Protein AF-A0A8H7GWN0-F1 (afdb_monomer)

Mean predicted aligned error: 5.96 Å

Organism: NCBI:txid27326

Structure (mmCIF, N/CA/C/O backbone):
data_AF-A0A8H7GWN0-F1
#
_entry.id   AF-A0A8H7GWN0-F1
#
loop_
_atom_site.group_PDB
_atom_site.id
_atom_site.type_symbol
_atom_site.label_atom_id
_atom_site.label_alt_id
_atom_site.label_comp_id
_atom_site.label_asym_id
_atom_site.label_entity_id
_atom_site.label_seq_id
_atom_site.pdbx_PDB_ins_code
_atom_site.Cartn_x
_atom_site.Cartn_y
_atom_site.Cartn_z
_atom_site.occupancy
_atom_site.B_iso_or_equiv
_atom_site.auth_seq_id
_atom_site.auth_comp_id
_atom_site.auth_asym_id
_atom_site.auth_atom_id
_atom_site.pdbx_PDB_model_num
ATOM 1 N N . MET A 1 1 ? 32.188 6.387 24.203 1.00 50.75 1 MET A N 1
ATOM 2 C CA . MET A 1 1 ? 31.112 5.535 23.649 1.00 50.75 1 MET A CA 1
ATOM 3 C C . MET A 1 1 ? 30.378 6.353 22.588 1.00 50.75 1 MET A C 1
ATOM 5 O O . MET A 1 1 ? 29.309 6.866 22.856 1.00 50.75 1 MET A O 1
ATOM 9 N N . GLN A 1 2 ? 31.036 6.599 21.447 1.00 50.78 2 GLN A N 1
ATOM 10 C CA . GLN A 1 2 ? 30.587 7.562 20.418 1.00 50.78 2 GLN A CA 1
ATOM 11 C C . GLN A 1 2 ? 31.057 7.178 18.994 1.00 50.78 2 GLN A C 1
ATOM 13 O O . GLN A 1 2 ? 30.949 7.970 18.076 1.00 50.78 2 GLN A O 1
ATOM 18 N N . LEU A 1 3 ? 31.590 5.961 18.804 1.00 52.66 3 LEU A N 1
ATOM 19 C CA . LEU A 1 3 ? 32.228 5.511 17.550 1.00 52.66 3 LEU A CA 1
ATOM 20 C C . LEU A 1 3 ? 31.479 4.353 16.859 1.00 52.66 3 LEU A C 1
ATOM 22 O O . LEU A 1 3 ? 32.049 3.673 16.013 1.00 52.66 3 LEU A O 1
ATOM 26 N N . ARG A 1 4 ? 30.222 4.071 17.237 1.00 48.78 4 ARG A N 1
ATOM 27 C CA . ARG A 1 4 ? 29.416 3.002 16.608 1.00 48.78 4 ARG A CA 1
ATOM 28 C C . ARG A 1 4 ? 28.313 3.496 15.669 1.00 48.78 4 ARG A C 1
ATOM 30 O O . ARG A 1 4 ? 27.860 2.695 14.858 1.00 48.78 4 ARG A O 1
ATOM 37 N N . ASP A 1 5 ? 27.967 4.782 15.695 1.00 45.56 5 ASP A N 1
ATOM 38 C CA . ASP A 1 5 ? 26.847 5.303 14.896 1.00 45.56 5 ASP A CA 1
ATOM 39 C C . ASP A 1 5 ? 27.251 5.776 13.486 1.00 45.56 5 ASP A C 1
ATOM 41 O O . ASP A 1 5 ? 26.417 5.800 12.585 1.00 45.56 5 ASP A O 1
ATOM 45 N N . GLU A 1 6 ? 28.537 6.035 13.218 1.00 46.81 6 GLU A N 1
ATOM 46 C CA . GLU A 1 6 ? 28.990 6.444 11.873 1.00 46.81 6 GLU A CA 1
ATOM 47 C C . GLU A 1 6 ? 29.052 5.282 10.862 1.00 46.81 6 GLU A C 1
ATOM 49 O O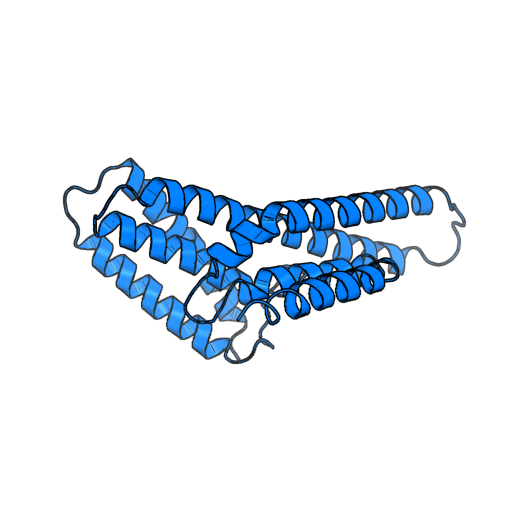 . GLU A 1 6 ? 28.971 5.493 9.652 1.00 46.81 6 GLU A O 1
ATOM 54 N N . ALA A 1 7 ? 29.132 4.030 11.328 1.00 45.97 7 ALA A N 1
ATOM 55 C CA . ALA A 1 7 ? 29.267 2.870 10.443 1.00 45.97 7 ALA A CA 1
ATOM 56 C C . ALA A 1 7 ? 27.947 2.438 9.770 1.00 45.97 7 ALA A C 1
ATOM 58 O O . ALA A 1 7 ? 27.979 1.724 8.766 1.00 45.97 7 ALA A O 1
ATOM 59 N N . ILE A 1 8 ? 26.787 2.853 10.296 1.00 47.91 8 ILE A N 1
ATOM 60 C CA . ILE A 1 8 ? 25.471 2.437 9.777 1.00 47.91 8 ILE A CA 1
ATOM 61 C C . ILE A 1 8 ? 24.998 3.365 8.647 1.00 47.91 8 ILE A C 1
ATOM 63 O O . ILE A 1 8 ? 24.415 2.892 7.673 1.00 47.91 8 ILE A O 1
ATOM 67 N N . ILE A 1 9 ? 25.341 4.656 8.704 1.00 48.22 9 ILE A N 1
ATOM 68 C CA . ILE A 1 9 ? 24.960 5.639 7.674 1.00 48.22 9 ILE A CA 1
ATOM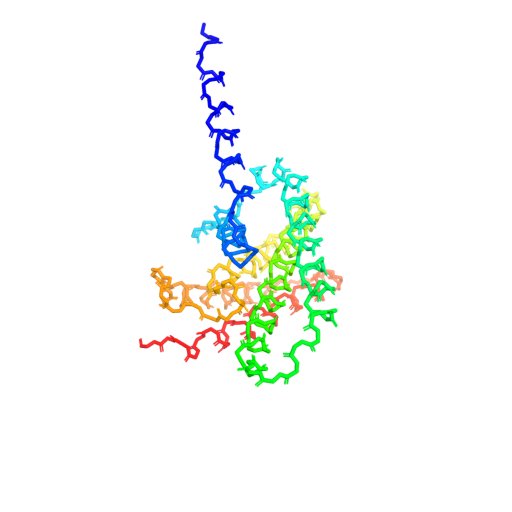 69 C C . ILE A 1 9 ? 25.716 5.384 6.354 1.00 48.22 9 ILE A C 1
ATOM 71 O O . ILE A 1 9 ? 25.150 5.539 5.273 1.00 48.22 9 ILE A O 1
ATOM 75 N N . SER A 1 10 ? 26.960 4.893 6.419 1.00 49.31 10 SER A N 1
ATOM 76 C CA . SER A 1 10 ? 27.787 4.631 5.228 1.00 49.31 10 SER A CA 1
ATOM 77 C C . SER A 1 10 ? 27.248 3.493 4.337 1.00 49.31 10 SER A C 1
ATOM 79 O O . SER A 1 10 ? 27.235 3.610 3.111 1.00 49.31 10 SER A O 1
ATOM 81 N N . LYS A 1 11 ? 26.680 2.423 4.921 1.00 50.84 11 LYS A N 1
ATOM 82 C CA . LYS A 1 11 ? 26.139 1.285 4.144 1.00 50.84 11 LYS A CA 1
ATOM 83 C C . LYS A 1 11 ? 24.854 1.605 3.372 1.00 50.84 11 LYS A C 1
ATOM 85 O O . LYS A 1 11 ? 24.562 0.936 2.383 1.00 50.84 11 LYS A O 1
ATOM 90 N N . GLY A 1 12 ? 24.087 2.607 3.804 1.00 50.69 12 GLY A N 1
ATOM 91 C CA . GLY A 1 12 ? 22.887 3.050 3.089 1.00 50.69 12 GLY A CA 1
ATOM 92 C C . GLY A 1 12 ? 23.212 3.803 1.797 1.00 50.69 12 GLY A C 1
ATOM 93 O O . GLY A 1 12 ? 22.506 3.645 0.803 1.00 50.69 12 GLY A O 1
ATOM 94 N N . ALA A 1 13 ? 24.305 4.572 1.788 1.00 51.84 13 ALA A N 1
ATOM 95 C CA . ALA A 1 13 ? 24.710 5.386 0.643 1.00 51.84 13 ALA A CA 1
ATOM 96 C C . ALA A 1 13 ? 25.350 4.561 -0.491 1.00 51.84 13 ALA A C 1
ATOM 98 O O . ALA A 1 13 ? 25.067 4.822 -1.658 1.00 51.84 13 ALA A O 1
ATOM 99 N N . GLU A 1 14 ? 26.142 3.527 -0.176 1.00 55.78 14 GLU A N 1
ATOM 100 C CA . GLU A 1 14 ? 26.760 2.650 -1.193 1.00 55.78 14 GLU A CA 1
ATOM 101 C C . GLU A 1 14 ? 25.749 1.771 -1.949 1.00 55.78 14 GLU A C 1
ATOM 103 O O . GLU A 1 14 ? 25.987 1.397 -3.095 1.00 55.78 14 GLU A O 1
ATOM 108 N N . SER A 1 15 ? 24.595 1.467 -1.349 1.00 60.28 15 SER A N 1
ATOM 109 C CA . SER A 1 15 ? 23.524 0.710 -2.015 1.00 60.28 15 SER A CA 1
ATOM 110 C C . SER A 1 15 ? 22.824 1.526 -3.114 1.00 60.28 15 SER A C 1
ATOM 112 O O . SER A 1 15 ? 22.310 0.970 -4.083 1.00 60.28 15 SER A O 1
ATOM 114 N N . LEU A 1 16 ? 22.829 2.860 -3.007 1.00 57.84 16 LEU A N 1
ATOM 115 C CA . LEU A 1 16 ? 22.086 3.736 -3.915 1.00 57.84 16 LEU A CA 1
ATOM 116 C C . LEU A 1 16 ? 22.823 4.022 -5.231 1.00 57.84 16 LEU A C 1
ATOM 118 O O . LEU A 1 16 ? 22.160 4.178 -6.253 1.00 57.84 16 LEU A O 1
ATOM 122 N N . SER A 1 17 ? 24.160 4.024 -5.244 1.00 60.56 17 SER A N 1
ATOM 123 C CA . SER A 1 17 ? 24.954 4.240 -6.468 1.00 60.56 17 SER A CA 1
ATOM 124 C C . SER A 1 17 ? 24.891 3.065 -7.451 1.00 60.56 17 SER A C 1
ATOM 126 O O . SER A 1 17 ? 25.135 3.238 -8.640 1.00 60.56 17 SER A O 1
ATOM 128 N N . GLN A 1 18 ? 24.509 1.870 -6.990 1.00 60.06 18 GLN A N 1
ATOM 129 C CA . GLN A 1 18 ? 24.332 0.701 -7.859 1.00 60.06 18 GLN A CA 1
ATOM 130 C C . GLN A 1 18 ? 22.969 0.680 -8.573 1.00 60.06 18 GLN A C 1
ATOM 132 O O . GLN A 1 18 ? 22.799 -0.058 -9.542 1.00 60.06 18 GLN A O 1
ATOM 137 N N . ILE A 1 19 ? 22.004 1.497 -8.132 1.00 63.06 19 ILE A N 1
ATOM 138 C CA . ILE A 1 19 ? 20.655 1.549 -8.721 1.00 63.06 19 ILE A CA 1
ATOM 139 C C . ILE A 1 19 ? 20.638 2.350 -10.035 1.00 63.06 19 ILE A C 1
ATOM 141 O O . ILE A 1 19 ? 19.764 2.114 -10.865 1.00 63.06 19 ILE A O 1
ATOM 145 N N . GLU A 1 20 ? 21.609 3.241 -10.267 1.00 70.38 20 GLU A N 1
ATOM 146 C CA . GLU A 1 20 ? 21.655 4.112 -11.458 1.00 70.38 20 GLU A CA 1
ATOM 147 C C . GLU A 1 20 ? 21.815 3.360 -12.792 1.00 70.38 20 GLU A C 1
ATOM 149 O O . GLU A 1 20 ? 21.538 3.929 -13.842 1.00 70.38 20 GLU A O 1
ATOM 154 N N . PHE A 1 21 ? 22.204 2.080 -12.774 1.00 82.81 21 PHE A N 1
ATOM 155 C CA . PHE A 1 21 ? 22.377 1.269 -13.989 1.00 82.81 21 PHE A CA 1
ATOM 156 C C . PHE A 1 21 ? 21.242 0.271 -14.246 1.00 82.81 21 PHE A C 1
ATOM 158 O O . PHE A 1 21 ? 21.299 -0.496 -15.210 1.00 82.81 21 PHE A O 1
ATOM 165 N N . LEU A 1 22 ? 20.233 0.228 -13.375 1.00 89.62 22 LEU A N 1
ATOM 166 C CA . LEU A 1 22 ? 19.107 -0.687 -13.527 1.00 89.62 22 LEU A CA 1
ATOM 167 C C . LEU A 1 22 ? 18.081 -0.127 -14.508 1.00 89.62 22 LEU A C 1
ATOM 169 O O . LEU A 1 22 ? 17.812 1.070 -14.524 1.00 89.62 22 LEU A O 1
ATOM 173 N N . LYS A 1 23 ? 17.449 -1.018 -15.277 1.00 92.56 23 LYS A N 1
ATOM 174 C CA . LYS A 1 23 ? 16.332 -0.633 -16.142 1.00 92.56 23 LYS A CA 1
ATOM 175 C C . LYS A 1 23 ? 15.163 -0.122 -15.290 1.00 92.56 23 LYS A C 1
ATOM 177 O O . LYS A 1 23 ? 14.965 -0.636 -14.183 1.00 92.56 23 LYS A O 1
ATOM 182 N N . PRO A 1 24 ? 14.326 0.794 -15.809 1.00 93.94 24 PRO A N 1
ATOM 183 C CA . PRO A 1 24 ? 13.164 1.309 -15.082 1.00 93.94 24 PRO A CA 1
ATOM 184 C C . PRO A 1 24 ? 12.264 0.218 -14.485 1.00 93.94 24 PRO A C 1
ATOM 186 O O . PRO A 1 24 ? 11.767 0.355 -13.368 1.00 93.94 24 PRO A O 1
ATOM 189 N N . ASP A 1 25 ? 12.098 -0.895 -15.205 1.00 94.19 25 ASP A N 1
ATOM 190 C CA . ASP A 1 25 ? 11.280 -2.032 -14.776 1.00 94.19 25 ASP A CA 1
ATOM 191 C C . ASP A 1 25 ? 11.793 -2.693 -13.482 1.00 94.19 25 ASP A C 1
ATOM 193 O O . ASP A 1 25 ? 11.019 -2.931 -12.548 1.00 94.19 25 ASP A O 1
ATOM 197 N N . ASP A 1 26 ? 13.107 -2.918 -13.403 1.00 94.06 26 ASP A N 1
ATOM 198 C CA . ASP A 1 26 ? 13.778 -3.489 -12.232 1.00 94.06 26 ASP A CA 1
ATOM 199 C C . ASP A 1 26 ? 13.769 -2.491 -11.066 1.00 94.06 26 ASP A C 1
ATOM 201 O O . ASP A 1 26 ? 13.531 -2.859 -9.911 1.00 94.06 26 ASP A O 1
ATOM 205 N N . ARG A 1 27 ? 13.972 -1.197 -11.363 1.00 95.56 27 ARG A N 1
ATOM 206 C CA . ARG A 1 27 ? 13.924 -0.116 -10.365 1.00 95.56 27 ARG A CA 1
ATOM 207 C C . ARG A 1 27 ? 12.548 -0.015 -9.711 1.00 95.56 27 ARG A C 1
ATOM 209 O O . ARG A 1 27 ? 12.477 0.123 -8.491 1.00 95.56 27 ARG A O 1
ATOM 216 N N . LEU A 1 28 ? 11.464 -0.123 -10.483 1.00 96.88 28 LEU A N 1
ATOM 217 C CA . LEU A 1 28 ? 10.098 -0.138 -9.946 1.00 96.88 28 LEU A CA 1
ATOM 218 C C . LEU A 1 28 ? 9.832 -1.360 -9.073 1.00 96.88 28 LEU A C 1
ATOM 220 O O . LEU A 1 28 ? 9.205 -1.237 -8.021 1.00 96.88 28 LEU A O 1
ATOM 224 N N . GLU A 1 29 ? 10.316 -2.534 -9.474 1.00 96.31 29 GLU A N 1
ATOM 225 C CA . GLU A 1 29 ? 10.167 -3.742 -8.667 1.00 96.31 29 GLU A CA 1
ATOM 226 C C . GLU A 1 29 ? 10.893 -3.620 -7.322 1.00 96.31 29 GLU A C 1
ATOM 228 O O . GLU A 1 29 ? 10.309 -3.903 -6.273 1.00 96.31 29 GLU A O 1
ATOM 233 N N . LEU A 1 30 ? 12.133 -3.123 -7.332 1.00 96.31 30 LEU A N 1
ATOM 234 C CA . LEU A 1 30 ? 12.882 -2.831 -6.110 1.00 96.31 30 LEU A CA 1
ATOM 235 C C . LEU A 1 30 ? 12.210 -1.746 -5.267 1.00 96.31 30 LEU A C 1
ATOM 237 O O . LEU A 1 30 ? 12.175 -1.864 -4.043 1.00 96.31 30 LEU A O 1
ATOM 241 N N . PHE A 1 31 ? 11.644 -0.716 -5.897 1.00 97.50 31 PHE A N 1
ATOM 242 C CA . PHE A 1 31 ? 10.929 0.349 -5.201 1.00 97.50 31 PHE A CA 1
ATOM 243 C C . PHE A 1 31 ? 9.684 -0.182 -4.482 1.00 97.50 31 PHE A C 1
ATOM 245 O O . PHE A 1 31 ? 9.510 0.076 -3.292 1.00 97.50 31 PHE A O 1
ATOM 252 N N . VAL A 1 32 ? 8.856 -0.993 -5.152 1.00 97.81 32 VAL A N 1
ATOM 253 C CA . VAL A 1 32 ? 7.693 -1.631 -4.514 1.00 97.81 32 VAL A CA 1
ATOM 254 C C . VAL A 1 32 ? 8.137 -2.554 -3.380 1.00 97.81 32 VAL A C 1
ATOM 256 O O . VAL A 1 32 ? 7.577 -2.477 -2.290 1.00 97.81 32 VAL A O 1
ATOM 259 N N . ARG A 1 33 ? 9.184 -3.367 -3.575 1.00 96.88 33 ARG A N 1
ATOM 260 C CA . ARG A 1 33 ? 9.744 -4.199 -2.494 1.00 96.88 33 ARG A CA 1
ATOM 261 C C . ARG A 1 33 ? 10.221 -3.362 -1.308 1.00 96.88 33 ARG A C 1
ATOM 263 O O . ARG A 1 33 ? 9.994 -3.749 -0.164 1.00 96.88 33 ARG A O 1
ATOM 270 N N . LYS A 1 34 ? 10.842 -2.206 -1.558 1.00 97.50 34 LYS A N 1
ATOM 271 C CA . LYS A 1 34 ? 11.249 -1.265 -0.507 1.00 97.50 34 LYS A CA 1
ATOM 272 C C . LYS A 1 34 ? 10.032 -0.752 0.266 1.00 97.50 34 LYS A C 1
ATOM 274 O O . LYS A 1 34 ? 10.052 -0.809 1.490 1.00 97.50 34 LYS A O 1
ATOM 279 N N . LEU A 1 35 ? 8.959 -0.341 -0.420 1.00 97.94 35 LEU A N 1
ATOM 280 C CA . LEU A 1 35 ? 7.700 0.067 0.222 1.00 97.94 35 LEU A CA 1
ATOM 281 C C . LEU A 1 35 ? 7.080 -1.062 1.060 1.00 97.94 35 LEU A C 1
ATOM 283 O O . LEU A 1 35 ? 6.662 -0.845 2.196 1.00 97.94 35 LEU A O 1
ATOM 287 N N . GLN A 1 36 ? 7.067 -2.284 0.530 1.00 97.19 36 GLN A N 1
ATOM 288 C CA . GLN A 1 36 ? 6.604 -3.470 1.254 1.00 97.19 36 GLN A CA 1
ATOM 289 C C . GLN A 1 36 ? 7.459 -3.771 2.486 1.00 97.19 36 GLN A C 1
ATOM 291 O O . GLN A 1 36 ? 6.932 -4.270 3.474 1.00 97.19 36 GLN A O 1
ATOM 296 N N . GLY A 1 37 ? 8.749 -3.431 2.463 1.00 96.94 37 GLY A N 1
ATOM 297 C CA . GLY A 1 37 ? 9.668 -3.605 3.586 1.00 96.94 37 GLY A CA 1
ATOM 298 C C . GLY A 1 37 ? 9.322 -2.782 4.831 1.00 96.94 37 GLY A C 1
ATOM 299 O O . GLY A 1 37 ? 9.720 -3.173 5.925 1.00 96.94 37 GLY A O 1
ATOM 300 N N . TYR A 1 38 ? 8.556 -1.692 4.703 1.00 97.81 38 TYR A N 1
ATOM 301 C CA . TYR A 1 38 ? 8.026 -0.955 5.863 1.00 97.81 38 TYR A CA 1
ATOM 302 C C . TYR A 1 38 ? 6.785 -1.629 6.469 1.00 97.81 38 TYR A C 1
ATOM 304 O O . TYR A 1 38 ? 6.342 -1.261 7.553 1.00 97.81 38 TYR A O 1
ATOM 312 N N . ILE A 1 39 ? 6.200 -2.614 5.783 1.00 96.56 39 ILE A N 1
ATOM 313 C CA . ILE A 1 39 ? 5.005 -3.335 6.215 1.00 96.56 39 ILE A CA 1
ATOM 314 C C . ILE A 1 39 ? 5.445 -4.706 6.728 1.00 96.56 39 ILE A C 1
ATOM 316 O O . ILE A 1 39 ? 5.739 -5.618 5.957 1.00 96.56 39 ILE A O 1
ATOM 320 N N . ASN A 1 40 ? 5.471 -4.887 8.043 1.00 91.81 40 ASN A N 1
ATOM 321 C CA . ASN A 1 40 ? 5.756 -6.190 8.633 1.00 91.81 40 ASN A CA 1
ATOM 322 C C . ASN A 1 40 ? 4.452 -6.976 8.877 1.00 91.81 40 ASN A C 1
ATOM 324 O O . ASN A 1 40 ? 3.363 -6.569 8.463 1.00 91.81 40 ASN A O 1
ATOM 328 N N . GLU A 1 41 ? 4.551 -8.186 9.434 1.00 84.88 41 GLU A N 1
ATOM 329 C CA . GLU A 1 41 ? 3.372 -9.042 9.614 1.00 84.88 41 GLU A CA 1
ATOM 330 C C . GLU A 1 41 ? 2.351 -8.453 10.579 1.00 84.88 41 GLU A C 1
ATOM 332 O O . GLU A 1 41 ? 1.169 -8.714 10.394 1.00 84.88 41 GLU A O 1
ATOM 337 N N . SER A 1 42 ? 2.763 -7.653 11.561 1.00 83.19 42 SER A N 1
ATOM 338 C CA . SER A 1 42 ? 1.895 -7.154 12.633 1.00 83.19 42 SER A CA 1
ATOM 339 C C . SER A 1 42 ? 1.705 -5.635 12.628 1.00 83.19 42 SER A C 1
ATOM 341 O O . SER A 1 42 ? 0.752 -5.148 13.233 1.00 83.19 42 SER A O 1
ATOM 343 N N . ALA A 1 43 ? 2.559 -4.889 11.935 1.00 90.56 43 ALA A N 1
ATOM 344 C CA . ALA A 1 43 ? 2.692 -3.447 12.059 1.00 90.56 43 ALA A CA 1
ATOM 345 C C . ALA A 1 43 ? 3.252 -2.788 10.788 1.00 90.56 43 ALA A C 1
ATOM 347 O O . ALA A 1 43 ? 3.804 -3.424 9.888 1.00 90.56 43 ALA A O 1
ATOM 348 N N . PHE A 1 44 ? 3.098 -1.471 10.747 1.00 95.12 44 PHE A N 1
ATOM 349 C CA . PHE A 1 44 ? 3.726 -0.584 9.783 1.00 95.12 44 PHE A CA 1
ATOM 350 C C . PHE A 1 44 ? 4.815 0.214 10.506 1.00 95.12 44 PHE A C 1
ATOM 352 O O . PHE A 1 44 ? 4.542 0.796 11.556 1.00 95.12 44 PHE A O 1
ATOM 359 N N . ASP A 1 45 ? 6.035 0.208 9.974 1.00 96.62 45 ASP A N 1
ATOM 360 C CA . ASP A 1 45 ? 7.183 0.926 10.533 1.00 96.62 45 ASP A CA 1
ATOM 361 C C . ASP A 1 45 ? 7.085 2.421 10.191 1.00 96.62 45 ASP A C 1
ATOM 363 O O . ASP A 1 45 ? 7.682 2.912 9.231 1.00 96.62 45 ASP A O 1
ATOM 367 N N . ILE A 1 46 ? 6.232 3.112 10.954 1.00 95.38 46 ILE A N 1
ATOM 368 C CA . ILE A 1 46 ? 5.894 4.529 10.779 1.00 95.38 46 ILE A CA 1
ATOM 369 C C . ILE A 1 46 ? 7.139 5.401 10.866 1.00 95.38 46 ILE A C 1
ATOM 371 O O . ILE A 1 46 ? 7.343 6.235 9.991 1.00 95.38 46 ILE A O 1
ATOM 375 N N . GLU A 1 47 ? 7.958 5.196 11.897 1.00 96.00 47 GLU A N 1
ATOM 376 C CA . GLU A 1 47 ? 9.126 6.033 12.183 1.00 96.00 47 GLU A CA 1
ATOM 377 C C . GLU A 1 47 ? 10.123 5.962 11.027 1.00 96.00 47 GLU A C 1
ATOM 379 O O . GLU A 1 47 ? 10.460 6.980 10.421 1.00 96.00 47 GLU A O 1
ATOM 384 N N . LYS A 1 48 ? 10.502 4.743 10.628 1.00 96.50 48 LYS A N 1
ATOM 385 C CA . LYS A 1 48 ? 11.428 4.543 9.515 1.00 96.50 48 LYS A CA 1
ATOM 386 C C . LYS A 1 48 ? 10.859 5.049 8.190 1.00 96.50 48 LYS A C 1
ATOM 388 O O . LYS A 1 48 ? 11.589 5.595 7.365 1.00 96.50 48 LYS A O 1
ATOM 393 N N . PHE A 1 49 ? 9.562 4.853 7.948 1.00 97.25 49 PHE A N 1
ATOM 394 C CA . PHE A 1 49 ? 8.939 5.360 6.730 1.00 97.25 49 PHE A CA 1
ATOM 395 C C . PHE A 1 49 ? 8.931 6.892 6.700 1.00 97.25 49 PHE A C 1
ATOM 397 O O . PHE A 1 49 ? 9.267 7.455 5.661 1.00 97.25 49 PHE A O 1
ATOM 404 N N . GLU A 1 50 ? 8.610 7.558 7.817 1.00 96.75 50 GLU A N 1
ATOM 405 C CA . GLU A 1 50 ? 8.634 9.022 7.955 1.00 96.75 50 GLU A CA 1
ATOM 406 C C . GLU A 1 50 ? 10.016 9.612 7.641 1.00 96.75 50 GLU A C 1
ATOM 408 O O . GLU A 1 50 ? 10.105 10.606 6.912 1.00 96.75 50 GLU A O 1
ATOM 413 N N . GLU A 1 51 ? 11.087 8.970 8.114 1.00 97.06 51 GLU A N 1
ATOM 414 C CA . GLU A 1 51 ? 12.473 9.354 7.812 1.00 97.06 51 GLU A CA 1
ATOM 415 C C . GLU A 1 51 ? 12.791 9.277 6.307 1.00 97.06 51 GLU A C 1
ATOM 417 O O . GLU A 1 51 ? 13.497 10.131 5.762 1.00 97.06 51 GLU A O 1
ATOM 422 N N . ASP A 1 52 ? 12.221 8.291 5.611 1.00 97.62 52 ASP A N 1
ATOM 423 C CA . ASP A 1 52 ? 12.526 7.988 4.214 1.00 97.62 52 ASP A CA 1
ATOM 424 C C . ASP A 1 52 ? 11.616 8.694 3.186 1.00 97.62 52 ASP A C 1
ATOM 426 O O . ASP A 1 52 ? 11.920 8.644 1.989 1.00 97.62 52 ASP A O 1
ATOM 430 N N . ILE A 1 53 ? 10.534 9.381 3.594 1.00 97.31 53 ILE A N 1
ATOM 431 C CA . ILE A 1 53 ? 9.512 9.950 2.680 1.00 97.31 53 ILE A CA 1
ATOM 432 C C . ILE A 1 53 ? 10.130 10.761 1.540 1.00 97.31 53 ILE A C 1
ATOM 434 O O . ILE A 1 53 ? 9.831 10.521 0.368 1.00 97.31 53 ILE A O 1
ATOM 438 N N . LYS A 1 54 ? 10.991 11.733 1.870 1.00 97.50 54 LYS A N 1
ATOM 439 C CA . LYS A 1 54 ? 11.574 12.643 0.868 1.00 97.50 54 LYS A CA 1
ATOM 440 C C . LYS A 1 54 ? 12.422 11.876 -0.144 1.00 97.50 54 LYS A C 1
ATOM 442 O O . LYS A 1 54 ? 12.366 12.155 -1.340 1.00 97.50 54 LYS A O 1
ATOM 447 N N . THR A 1 55 ? 13.174 10.890 0.338 1.00 96.62 55 THR A N 1
ATOM 448 C CA . THR A 1 55 ? 13.997 10.015 -0.499 1.00 96.62 55 THR A CA 1
ATOM 449 C C . THR A 1 55 ? 13.119 9.156 -1.404 1.00 96.62 55 THR A C 1
ATOM 451 O O . THR A 1 55 ? 13.390 9.073 -2.597 1.00 96.62 55 THR A O 1
ATOM 454 N N . LEU A 1 56 ? 12.041 8.564 -0.881 1.00 97.31 56 LEU A N 1
ATOM 455 C CA . LEU A 1 56 ? 11.108 7.738 -1.655 1.00 97.31 56 LEU A CA 1
ATOM 456 C C . LEU A 1 56 ? 10.379 8.540 -2.741 1.00 97.31 56 LEU A C 1
ATOM 458 O O . LEU A 1 56 ? 10.285 8.084 -3.878 1.00 97.31 56 LEU A O 1
ATOM 462 N N . GLN A 1 57 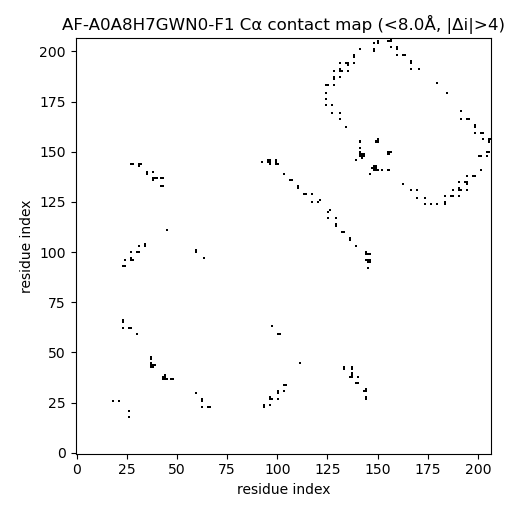? 9.900 9.744 -2.418 1.00 97.88 57 GLN A N 1
ATOM 463 C CA . GLN A 1 57 ? 9.247 10.633 -3.384 1.00 97.88 57 GLN A CA 1
ATOM 464 C C . GLN A 1 57 ? 10.197 11.028 -4.515 1.00 97.88 57 GLN A C 1
ATOM 466 O O . GLN A 1 57 ? 9.818 10.957 -5.684 1.00 97.88 57 GLN A O 1
ATOM 471 N N . LYS A 1 58 ? 11.441 11.391 -4.175 1.00 96.75 58 LYS A N 1
ATOM 472 C CA . LYS A 1 58 ? 12.472 11.692 -5.171 1.00 96.75 58 LYS A CA 1
ATOM 473 C C . LYS A 1 58 ? 12.764 10.474 -6.051 1.00 96.75 58 LYS A C 1
ATOM 475 O O . LYS A 1 58 ? 12.722 10.592 -7.267 1.00 96.75 58 LYS A O 1
ATOM 480 N N . GLN A 1 59 ? 12.984 9.302 -5.449 1.00 96.19 59 GLN A N 1
ATOM 481 C CA . GLN A 1 59 ? 13.254 8.060 -6.184 1.00 96.19 59 GLN A CA 1
ATOM 482 C C . GLN A 1 59 ? 12.150 7.735 -7.196 1.00 96.19 59 GLN A C 1
ATOM 484 O O . GLN A 1 59 ? 12.451 7.369 -8.329 1.00 96.19 59 GLN A O 1
ATOM 489 N N . LEU A 1 60 ? 10.883 7.883 -6.806 1.00 97.31 60 LEU A N 1
ATOM 490 C CA . LEU A 1 60 ? 9.756 7.617 -7.694 1.00 97.31 60 LEU A CA 1
ATOM 491 C C . LEU A 1 60 ? 9.637 8.651 -8.821 1.00 97.31 60 LEU A C 1
ATOM 493 O O . LEU A 1 60 ? 9.308 8.276 -9.943 1.00 97.31 60 LEU A O 1
ATOM 497 N N . LEU A 1 61 ? 9.918 9.926 -8.535 1.00 97.44 61 LEU A N 1
ATOM 498 C CA . LEU A 1 61 ? 9.946 10.988 -9.543 1.00 97.44 61 LEU A CA 1
ATOM 499 C C . LEU A 1 61 ? 11.060 10.756 -10.571 1.00 97.44 61 LEU A C 1
ATOM 501 O O . LEU A 1 61 ? 10.810 10.872 -11.766 1.00 97.44 61 LEU A O 1
ATOM 505 N N . ASP A 1 62 ? 12.258 10.384 -10.118 1.00 95.75 62 ASP A N 1
ATOM 506 C CA . ASP A 1 62 ? 13.393 10.098 -10.999 1.00 95.75 62 ASP A CA 1
ATOM 507 C C . ASP A 1 62 ? 13.072 8.925 -11.948 1.00 95.75 62 ASP A C 1
ATOM 509 O O . ASP A 1 62 ? 13.372 8.992 -13.139 1.00 95.75 62 ASP A O 1
ATOM 513 N N . ILE A 1 63 ? 12.414 7.872 -11.442 1.00 95.62 63 ILE A N 1
ATOM 514 C CA . ILE A 1 63 ? 11.948 6.735 -12.256 1.00 95.62 63 ILE A CA 1
ATOM 515 C C . ILE A 1 63 ? 10.870 7.175 -13.262 1.00 95.62 63 ILE A C 1
ATOM 517 O O . ILE A 1 63 ? 10.919 6.778 -14.421 1.00 95.62 63 ILE A O 1
ATOM 521 N N . ASP A 1 64 ? 9.897 7.986 -12.840 1.00 97.06 64 ASP A N 1
ATOM 522 C CA . ASP A 1 64 ? 8.818 8.488 -13.705 1.00 97.06 64 ASP A CA 1
ATOM 523 C C . ASP A 1 64 ? 9.364 9.325 -14.873 1.00 97.06 64 ASP A C 1
ATOM 525 O O . ASP A 1 64 ? 8.970 9.123 -16.020 1.00 97.06 64 ASP A O 1
ATOM 529 N N . ILE A 1 65 ? 10.323 10.215 -14.597 1.00 96.00 65 ILE A N 1
ATOM 530 C CA . ILE A 1 65 ? 10.993 11.024 -15.624 1.00 96.00 65 ILE A CA 1
ATOM 531 C C . ILE A 1 65 ? 11.733 10.130 -16.622 1.00 96.00 65 ILE A C 1
ATOM 533 O O . ILE A 1 65 ? 11.607 10.335 -17.827 1.00 96.00 65 ILE A O 1
ATOM 537 N N . GLU A 1 66 ? 12.485 9.134 -16.146 1.00 94.88 66 GLU A N 1
ATOM 538 C CA . GLU A 1 66 ? 13.218 8.212 -17.020 1.00 94.88 66 GLU A CA 1
ATOM 539 C C . GLU A 1 66 ? 12.274 7.450 -17.961 1.00 94.88 66 GLU A C 1
ATOM 541 O O . GLU A 1 66 ? 12.530 7.380 -19.164 1.00 94.88 66 GLU A O 1
ATOM 546 N N . ILE A 1 67 ? 11.149 6.954 -17.435 1.00 93.88 67 ILE A N 1
ATOM 547 C CA . ILE A 1 67 ? 10.123 6.259 -18.224 1.00 93.88 67 ILE A CA 1
ATOM 548 C C . ILE A 1 67 ? 9.564 7.177 -19.316 1.00 93.88 67 ILE A C 1
ATOM 550 O O . ILE A 1 67 ? 9.488 6.771 -20.474 1.00 93.88 67 ILE A O 1
ATOM 554 N N . GLN A 1 68 ? 9.221 8.421 -18.973 1.00 94.50 68 GLN A N 1
ATOM 555 C CA . GLN A 1 68 ? 8.690 9.390 -19.938 1.00 94.50 68 GLN A CA 1
ATOM 556 C C . GLN A 1 68 ? 9.708 9.728 -21.036 1.00 94.50 68 GLN A C 1
ATOM 558 O O . GLN A 1 68 ? 9.348 9.822 -22.208 1.00 94.50 68 GLN A O 1
ATOM 563 N N . VAL A 1 69 ? 10.988 9.881 -20.683 1.00 94.00 69 VAL A N 1
ATOM 564 C CA . VAL A 1 69 ? 12.060 10.116 -21.664 1.00 94.00 69 VAL A CA 1
ATOM 565 C C . VAL A 1 69 ? 12.215 8.915 -22.598 1.00 94.00 69 VAL A C 1
ATOM 567 O O . VAL A 1 69 ? 12.315 9.095 -23.812 1.00 94.00 69 VAL A O 1
ATOM 570 N N . GLU A 1 70 ? 12.199 7.692 -22.063 1.00 91.25 70 GLU A N 1
ATOM 571 C CA . GLU A 1 70 ? 12.288 6.470 -22.868 1.00 91.25 70 GLU A CA 1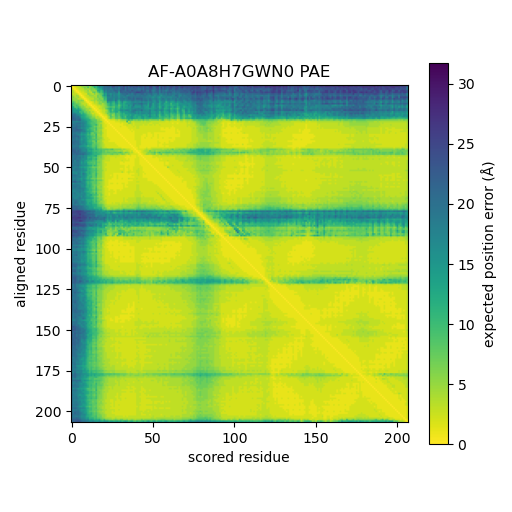
ATOM 572 C C . GLU A 1 70 ? 11.089 6.321 -23.825 1.00 91.25 70 GLU A C 1
ATOM 574 O O . GLU A 1 70 ? 11.261 5.878 -24.962 1.00 91.25 70 GLU A O 1
ATOM 579 N N . GLU A 1 71 ? 9.885 6.714 -23.400 1.00 90.31 71 GLU A N 1
ATOM 580 C CA . GLU A 1 71 ? 8.687 6.733 -24.249 1.00 90.31 71 GLU A CA 1
ATOM 581 C C . GLU A 1 71 ? 8.821 7.729 -25.410 1.00 90.31 71 GLU A C 1
ATOM 583 O O . GLU A 1 71 ? 8.618 7.341 -26.561 1.00 90.31 71 GLU A O 1
ATOM 588 N N . ILE A 1 72 ? 9.257 8.964 -25.137 1.00 91.50 72 ILE A N 1
ATOM 589 C CA . ILE A 1 72 ? 9.451 10.004 -26.164 1.00 91.50 72 ILE A CA 1
ATOM 590 C C . ILE A 1 72 ? 10.507 9.582 -27.193 1.00 91.50 72 ILE A C 1
ATOM 592 O O . ILE A 1 72 ? 10.313 9.753 -28.395 1.00 91.50 72 ILE A O 1
ATOM 596 N N . LEU A 1 73 ? 11.631 9.012 -26.745 1.00 90.44 73 LEU A N 1
ATOM 597 C CA . LEU A 1 73 ? 12.705 8.588 -27.649 1.00 90.44 73 LEU A CA 1
ATOM 598 C C . LEU A 1 73 ? 12.270 7.450 -28.580 1.00 90.44 73 LEU A C 1
ATOM 600 O O . LEU A 1 73 ? 12.687 7.420 -29.738 1.00 90.44 73 LEU A O 1
ATOM 604 N N . LYS A 1 74 ? 11.425 6.529 -28.100 1.00 88.06 74 LYS A N 1
ATOM 605 C CA . LYS A 1 74 ? 10.908 5.416 -28.912 1.00 88.06 74 LYS A CA 1
ATOM 606 C C . LYS A 1 74 ? 9.918 5.865 -29.978 1.00 88.06 74 LYS A C 1
ATOM 608 O O . LYS A 1 74 ? 9.849 5.227 -31.022 1.00 88.06 74 LYS A O 1
ATOM 613 N N . ASP A 1 75 ? 9.163 6.928 -29.726 1.00 87.06 75 ASP A N 1
ATOM 614 C CA . ASP A 1 75 ? 8.179 7.434 -30.684 1.00 87.06 75 ASP A CA 1
ATOM 615 C C . ASP A 1 75 ? 8.841 8.172 -31.870 1.00 87.06 75 ASP A C 1
ATOM 617 O O . ASP A 1 75 ? 8.194 8.401 -32.886 1.00 87.06 75 ASP A O 1
ATOM 621 N N . HIS A 1 76 ? 10.141 8.488 -31.787 1.00 86.56 76 HIS A N 1
ATOM 622 C CA . HIS A 1 76 ? 10.911 9.122 -32.867 1.00 86.56 76 HIS A CA 1
ATOM 623 C C . HIS A 1 76 ? 11.783 8.160 -33.693 1.00 86.56 76 HIS A C 1
ATOM 625 O O . HIS A 1 76 ? 12.332 8.567 -34.717 1.00 86.56 76 HIS A O 1
ATOM 631 N N . SER A 1 77 ? 11.939 6.897 -33.283 1.00 85.12 77 SER A N 1
ATOM 632 C CA . SER A 1 77 ? 12.670 5.888 -34.059 1.00 85.12 77 SER A CA 1
ATOM 633 C C . SER A 1 77 ? 11.705 5.121 -34.973 1.00 85.12 77 SER A C 1
ATOM 635 O O . SER A 1 77 ? 11.346 3.981 -34.683 1.00 85.12 77 SER A O 1
ATOM 637 N N . GLU A 1 78 ? 11.252 5.765 -36.052 1.00 63.44 78 GLU A N 1
ATOM 638 C CA . GLU A 1 78 ? 10.306 5.238 -37.059 1.00 63.44 78 GLU A CA 1
ATOM 639 C C . GLU A 1 78 ? 10.921 4.165 -37.987 1.00 63.44 78 GLU A C 1
ATOM 641 O O . GLU A 1 78 ? 10.769 4.214 -39.206 1.00 63.44 78 GLU A O 1
ATOM 646 N N . ASP A 1 79 ? 11.622 3.164 -37.449 1.00 74.50 79 ASP A N 1
ATOM 647 C CA . ASP A 1 79 ? 11.963 1.976 -38.245 1.00 74.50 79 ASP A CA 1
ATOM 648 C C . ASP A 1 79 ? 10.746 1.026 -38.246 1.00 74.50 79 ASP A C 1
ATOM 650 O O . ASP A 1 79 ? 10.665 0.049 -37.497 1.00 74.50 79 ASP A O 1
ATOM 654 N N . GLU A 1 80 ? 9.753 1.378 -39.071 1.00 66.00 80 GLU A N 1
ATOM 655 C CA . GLU A 1 80 ? 8.377 0.840 -39.159 1.00 66.00 80 GLU A CA 1
ATOM 656 C C . GLU A 1 80 ? 8.251 -0.684 -39.372 1.00 66.00 80 GLU A C 1
ATOM 658 O O . GLU A 1 80 ? 7.150 -1.227 -39.339 1.00 66.00 80 GLU A O 1
ATOM 663 N N . ASN A 1 81 ? 9.339 -1.426 -39.594 1.00 68.06 81 ASN A N 1
ATOM 664 C CA . ASN A 1 81 ? 9.236 -2.714 -40.285 1.00 68.06 81 ASN A CA 1
ATOM 665 C C . ASN A 1 81 ? 9.534 -4.002 -39.499 1.00 68.06 81 ASN A C 1
ATOM 667 O O . ASN A 1 81 ? 9.565 -5.053 -40.140 1.00 68.06 81 ASN A O 1
ATOM 671 N N . SER A 1 82 ? 9.733 -4.037 -38.166 1.00 61.41 82 SER A N 1
ATOM 672 C CA . SER A 1 82 ? 10.042 -5.363 -37.564 1.00 61.41 82 SER A CA 1
ATOM 673 C C . SER A 1 82 ? 9.679 -5.732 -36.118 1.00 61.41 82 SER A C 1
ATOM 675 O O . SER A 1 82 ? 9.903 -6.893 -35.772 1.00 61.41 82 SER A O 1
ATOM 677 N N . LEU A 1 83 ? 9.091 -4.891 -35.252 1.00 63.34 83 LEU A N 1
ATOM 678 C CA . LEU A 1 83 ? 8.901 -5.334 -33.850 1.00 63.34 83 LEU A CA 1
ATOM 679 C C . LEU A 1 83 ? 7.794 -4.647 -33.023 1.00 63.34 83 LEU A C 1
ATOM 681 O O . LEU A 1 83 ? 7.941 -4.482 -31.814 1.00 63.34 83 LEU A O 1
ATOM 685 N N . GLU A 1 84 ? 6.657 -4.275 -33.609 1.00 65.62 84 GLU A N 1
ATOM 686 C CA . GLU A 1 84 ? 5.626 -3.499 -32.888 1.00 65.62 84 GLU A CA 1
ATOM 687 C C . GLU A 1 84 ? 4.937 -4.256 -31.732 1.00 65.62 84 GLU A C 1
ATOM 689 O O . GLU A 1 84 ? 4.581 -3.669 -30.708 1.00 65.62 84 GLU A O 1
ATOM 694 N N . SER A 1 85 ? 4.792 -5.582 -31.829 1.00 64.81 85 SER A N 1
ATOM 695 C CA . SER A 1 85 ? 3.968 -6.339 -30.870 1.00 64.81 85 SER A CA 1
ATOM 696 C C . SER A 1 85 ? 4.633 -6.559 -29.498 1.00 64.81 85 SER A C 1
ATOM 698 O O . SER A 1 85 ? 3.957 -6.570 -28.468 1.00 64.81 85 SER A O 1
ATOM 700 N N . ARG A 1 86 ? 5.970 -6.686 -29.441 1.00 68.94 86 ARG A N 1
ATOM 701 C CA . ARG A 1 86 ? 6.702 -6.849 -28.164 1.00 68.94 86 ARG A CA 1
ATOM 702 C C . ARG A 1 86 ? 6.800 -5.542 -27.379 1.00 68.94 86 ARG A C 1
ATOM 704 O O . ARG A 1 86 ? 6.782 -5.560 -26.150 1.00 68.94 86 ARG A O 1
ATOM 711 N N . THR A 1 87 ? 6.870 -4.416 -28.079 1.00 71.31 87 THR A N 1
ATOM 712 C CA . THR A 1 87 ? 7.031 -3.097 -27.463 1.00 71.31 87 THR A CA 1
ATOM 713 C C . THR A 1 87 ? 5.770 -2.673 -26.709 1.00 71.31 87 THR A C 1
ATOM 715 O O . THR A 1 87 ? 5.873 -2.140 -25.605 1.00 71.31 87 THR A O 1
ATOM 718 N N . TYR A 1 88 ? 4.579 -2.978 -27.238 1.00 75.25 88 TYR A N 1
ATOM 719 C CA . TYR A 1 88 ? 3.309 -2.604 -26.605 1.00 75.25 88 TYR A CA 1
ATOM 720 C C . TYR A 1 88 ? 3.066 -3.313 -25.264 1.00 75.25 88 TYR A C 1
ATOM 722 O O . TYR A 1 88 ? 2.702 -2.669 -24.277 1.00 75.25 88 TYR A O 1
ATOM 730 N N . ALA A 1 89 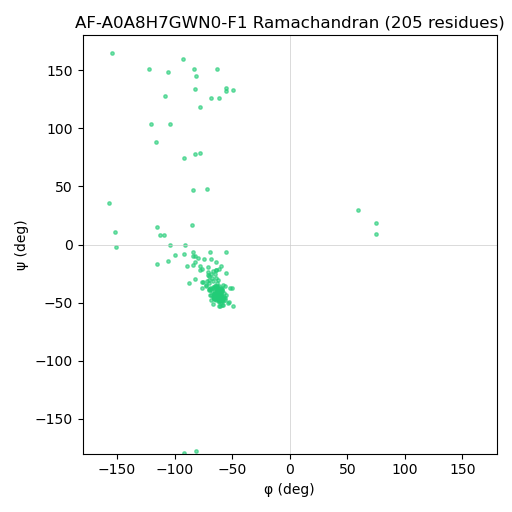? 3.301 -4.630 -25.204 1.00 76.56 89 ALA A N 1
ATOM 731 C CA . ALA A 1 89 ? 3.115 -5.402 -23.974 1.00 76.56 89 ALA A CA 1
ATOM 732 C C . ALA A 1 89 ? 4.008 -4.873 -22.839 1.00 76.56 89 ALA A C 1
ATOM 734 O O . ALA A 1 89 ? 3.517 -4.645 -21.736 1.00 76.56 89 ALA A O 1
ATOM 735 N N . ASN A 1 90 ? 5.278 -4.581 -23.142 1.00 77.06 90 ASN A N 1
ATOM 736 C CA . ASN A 1 90 ? 6.229 -4.037 -22.172 1.00 77.06 90 ASN A CA 1
ATOM 737 C C . ASN A 1 90 ? 5.872 -2.613 -21.704 1.00 77.06 90 ASN A C 1
ATOM 739 O O . ASN A 1 90 ? 6.046 -2.292 -20.530 1.00 77.06 90 ASN A O 1
ATOM 743 N N . ARG A 1 91 ? 5.350 -1.746 -22.588 1.00 76.38 91 ARG A N 1
ATOM 744 C CA . ARG A 1 91 ? 4.885 -0.401 -22.185 1.00 76.38 91 ARG A CA 1
ATOM 745 C C . ARG A 1 91 ? 3.735 -0.503 -21.179 1.00 76.38 91 ARG A C 1
ATOM 747 O O . ARG A 1 91 ? 3.740 0.168 -20.147 1.00 76.38 91 ARG A O 1
ATOM 754 N N . LYS A 1 92 ? 2.775 -1.398 -21.441 1.00 82.12 92 LYS A N 1
ATOM 755 C CA . LYS A 1 92 ? 1.638 -1.619 -20.542 1.00 82.12 92 LYS A CA 1
ATOM 756 C C . LYS A 1 92 ? 2.085 -2.115 -19.164 1.00 82.12 92 LYS A C 1
ATOM 758 O O . LYS A 1 92 ? 1.615 -1.587 -18.160 1.00 82.12 92 LYS A O 1
ATOM 763 N N . THR A 1 93 ? 3.015 -3.071 -19.105 1.00 89.94 93 THR A N 1
ATOM 764 C CA . THR A 1 93 ? 3.508 -3.602 -17.822 1.00 89.94 93 THR A CA 1
ATOM 765 C C . THR A 1 93 ? 4.218 -2.536 -16.992 1.00 89.94 93 THR A C 1
ATOM 767 O O . THR A 1 93 ? 3.996 -2.459 -15.785 1.00 89.94 93 THR A O 1
ATOM 770 N N . LEU A 1 94 ? 5.015 -1.673 -17.628 1.00 93.88 94 LEU A N 1
ATOM 771 C CA . LEU A 1 94 ? 5.762 -0.623 -16.934 1.00 93.88 94 LEU A CA 1
ATOM 772 C C . LEU A 1 94 ? 4.839 0.467 -16.367 1.00 93.88 94 LEU A C 1
ATOM 774 O O . LEU A 1 94 ? 4.971 0.852 -15.204 1.00 93.88 94 LEU A O 1
ATOM 778 N N . SER A 1 95 ? 3.851 0.900 -17.156 1.00 93.56 95 SER A N 1
ATOM 779 C CA . SER A 1 95 ? 2.822 1.849 -16.714 1.00 93.56 95 SER A CA 1
ATOM 780 C C . SER A 1 95 ? 2.012 1.302 -15.532 1.00 93.56 95 SER A C 1
ATOM 782 O O . SER A 1 95 ? 1.773 2.014 -14.552 1.00 93.56 95 SER A O 1
ATOM 784 N N . ASP A 1 96 ? 1.650 0.013 -15.571 1.00 95.12 96 ASP A N 1
ATOM 785 C CA . ASP A 1 96 ? 0.942 -0.656 -14.477 1.00 95.12 96 ASP A CA 1
ATOM 786 C C . ASP A 1 96 ? 1.775 -0.690 -13.187 1.00 95.12 96 ASP A C 1
ATOM 788 O O . ASP A 1 96 ? 1.255 -0.342 -12.120 1.00 95.12 96 ASP A O 1
ATOM 792 N N . LYS A 1 97 ? 3.070 -1.029 -13.281 1.00 96.88 97 LYS A N 1
ATOM 793 C CA . LYS A 1 97 ? 3.994 -1.007 -12.136 1.00 96.88 97 LYS A CA 1
ATOM 794 C C . LYS A 1 97 ? 4.150 0.393 -11.546 1.00 96.88 97 LYS A C 1
ATOM 796 O O . LYS A 1 97 ? 4.022 0.565 -10.334 1.00 96.88 97 LYS A O 1
ATOM 801 N N . LEU A 1 98 ? 4.379 1.407 -12.384 1.00 97.56 98 LEU A N 1
ATOM 802 C CA . LEU A 1 98 ? 4.539 2.793 -11.938 1.00 97.56 98 LEU A CA 1
ATOM 803 C C . LEU A 1 98 ? 3.271 3.306 -11.249 1.00 97.56 98 LEU A C 1
ATOM 805 O O . LEU A 1 98 ? 3.337 3.917 -10.180 1.00 97.56 98 LEU A O 1
ATOM 809 N N . ARG A 1 99 ? 2.104 3.027 -11.837 1.00 97.75 99 ARG A N 1
ATOM 810 C CA . ARG A 1 99 ? 0.804 3.372 -11.256 1.00 97.75 99 ARG A CA 1
ATOM 811 C C . ARG A 1 99 ? 0.617 2.718 -9.893 1.00 97.75 99 ARG A C 1
ATOM 813 O O . ARG A 1 99 ? 0.184 3.391 -8.958 1.00 97.75 99 ARG A O 1
ATOM 820 N N . PHE A 1 100 ? 0.942 1.432 -9.768 1.00 98.19 100 PHE A N 1
ATOM 821 C CA . PHE A 1 100 ? 0.831 0.734 -8.493 1.00 98.19 100 PHE A CA 1
ATOM 822 C C . PHE A 1 100 ? 1.814 1.277 -7.448 1.00 98.19 100 PHE A C 1
ATOM 824 O O . PHE A 1 100 ? 1.408 1.526 -6.316 1.00 98.19 100 PHE A O 1
ATOM 831 N N . ALA A 1 101 ? 3.066 1.548 -7.824 1.00 98.38 101 ALA A N 1
ATOM 832 C CA . ALA A 1 101 ? 4.061 2.159 -6.945 1.00 98.38 101 ALA A CA 1
ATOM 833 C C . ALA A 1 101 ? 3.605 3.529 -6.409 1.00 98.38 101 ALA A C 1
ATOM 835 O O . ALA A 1 101 ? 3.671 3.771 -5.202 1.00 98.38 101 ALA A O 1
ATOM 836 N N . LYS A 1 102 ? 3.073 4.398 -7.285 1.00 98.31 102 LYS A N 1
ATOM 837 C CA . LYS A 1 102 ? 2.471 5.693 -6.909 1.00 98.31 102 LYS A CA 1
ATOM 838 C C . LYS A 1 102 ? 1.307 5.511 -5.939 1.00 98.31 102 LYS A C 1
ATOM 840 O O . LYS A 1 102 ? 1.261 6.173 -4.906 1.00 98.31 102 LYS A O 1
ATOM 845 N N . PHE A 1 103 ? 0.396 4.590 -6.249 1.00 98.00 103 PHE A N 1
ATOM 846 C CA . PHE A 1 103 ? -0.742 4.275 -5.389 1.00 98.00 103 PHE A CA 1
ATOM 847 C C . PHE A 1 103 ? -0.304 3.784 -4.002 1.00 98.00 103 PHE A C 1
ATOM 849 O O . PHE A 1 103 ? -0.827 4.256 -2.996 1.00 98.00 103 PHE A O 1
ATOM 856 N N . MET A 1 104 ? 0.667 2.872 -3.936 1.00 98.19 104 MET A N 1
ATOM 857 C CA . MET A 1 104 ? 1.146 2.312 -2.676 1.00 98.19 104 MET A CA 1
ATOM 858 C C . MET A 1 104 ? 1.834 3.372 -1.808 1.00 98.19 104 MET A C 1
ATOM 860 O O . MET A 1 104 ? 1.507 3.482 -0.627 1.00 98.19 104 MET A O 1
ATOM 864 N N . LEU A 1 105 ? 2.722 4.189 -2.391 1.00 98.50 105 LEU A N 1
ATOM 865 C CA . LEU A 1 105 ? 3.362 5.297 -1.675 1.00 98.50 105 LEU A CA 1
ATOM 866 C C . LEU A 1 105 ? 2.317 6.286 -1.145 1.00 98.50 105 LEU A C 1
ATOM 868 O O . LEU A 1 105 ? 2.376 6.670 0.021 1.00 98.50 105 LEU A O 1
ATOM 872 N N . GLN A 1 106 ? 1.346 6.667 -1.980 1.00 98.06 106 GLN A N 1
ATOM 873 C CA . GLN A 1 106 ? 0.288 7.592 -1.579 1.00 98.06 106 GLN A CA 1
ATOM 874 C C . GLN A 1 106 ? -0.553 7.026 -0.433 1.00 98.06 106 GLN A C 1
ATOM 876 O O . GLN A 1 106 ? -0.778 7.726 0.546 1.00 98.06 106 GLN A O 1
ATOM 881 N N . ALA A 1 107 ? -0.950 5.752 -0.497 1.00 96.56 107 ALA A N 1
ATOM 882 C CA . ALA A 1 107 ? -1.717 5.118 0.572 1.00 96.56 107 ALA A CA 1
ATOM 883 C C . ALA A 1 107 ? -0.964 5.135 1.917 1.00 96.56 107 ALA A C 1
ATOM 885 O O . ALA A 1 107 ? -1.568 5.362 2.965 1.00 96.56 107 ALA A O 1
ATOM 886 N N . MET A 1 108 ? 0.357 4.931 1.900 1.00 97.88 108 MET A N 1
ATOM 887 C CA . MET A 1 108 ? 1.195 4.997 3.104 1.00 97.88 108 MET A CA 1
ATOM 888 C C . MET A 1 108 ? 1.324 6.433 3.642 1.00 97.88 108 MET A C 1
ATOM 890 O O . MET A 1 108 ? 1.289 6.634 4.855 1.00 97.88 108 MET A O 1
ATOM 894 N N . LEU A 1 109 ? 1.422 7.439 2.765 1.00 97.25 109 LEU A N 1
ATOM 895 C CA . LEU A 1 109 ? 1.402 8.856 3.157 1.00 97.25 109 LEU A CA 1
ATOM 896 C C . LEU A 1 109 ? 0.050 9.267 3.752 1.00 97.25 109 LEU A C 1
ATOM 898 O O . LEU A 1 109 ? 0.008 9.955 4.773 1.00 97.25 109 LEU A O 1
ATOM 902 N N . ASP A 1 110 ? -1.046 8.816 3.145 1.00 95.12 110 ASP A N 1
ATOM 903 C CA . ASP A 1 110 ? -2.398 9.069 3.636 1.00 95.12 110 ASP A CA 1
ATOM 904 C C . ASP A 1 110 ? -2.587 8.444 5.023 1.00 95.12 110 ASP A C 1
ATOM 906 O O . ASP A 1 110 ? -3.062 9.123 5.932 1.00 95.12 110 ASP A O 1
ATOM 910 N N . LEU A 1 111 ? -2.125 7.202 5.231 1.00 94.81 111 LEU A N 1
ATOM 911 C CA . LEU A 1 111 ? -2.109 6.564 6.552 1.00 94.81 111 LEU A CA 1
ATOM 912 C C . LEU A 1 111 ? -1.385 7.437 7.583 1.00 94.81 111 LEU A C 1
ATOM 914 O O . LEU A 1 111 ? -1.931 7.661 8.660 1.00 94.81 111 LEU A O 1
ATOM 918 N N . LEU A 1 112 ? -0.172 7.918 7.287 1.00 95.94 112 LEU A N 1
ATOM 919 C CA . LEU A 1 112 ? 0.576 8.762 8.225 1.00 95.94 112 LEU A CA 1
ATOM 920 C C . LEU A 1 112 ? -0.204 10.017 8.601 1.00 95.94 112 LEU A C 1
ATOM 922 O O . LEU A 1 112 ? -0.289 10.378 9.777 1.00 95.94 112 LEU A O 1
ATOM 926 N N . HIS A 1 113 ? -0.783 10.680 7.601 1.00 95.12 113 HIS A N 1
ATOM 927 C CA . HIS A 1 113 ? -1.600 11.858 7.831 1.00 95.12 113 HIS A CA 1
ATOM 928 C C . HIS A 1 113 ? -2.795 11.531 8.733 1.00 95.12 113 HIS A C 1
ATOM 930 O O . HIS A 1 113 ? -3.045 12.241 9.706 1.00 95.12 113 HIS A O 1
ATOM 936 N N . GLU A 1 114 ? -3.497 10.430 8.462 1.00 92.62 114 GLU A N 1
ATOM 937 C CA . GLU A 1 114 ? -4.637 10.005 9.267 1.00 92.62 114 GLU A CA 1
ATOM 938 C C . GLU A 1 114 ? -4.236 9.625 10.691 1.00 92.62 114 GLU A C 1
ATOM 940 O O . GLU A 1 114 ? -4.859 10.112 11.629 1.00 92.62 114 GLU A O 1
ATOM 945 N N . ILE A 1 115 ? -3.173 8.845 10.889 1.00 91.06 115 ILE A N 1
ATOM 946 C CA . ILE A 1 115 ? -2.673 8.501 12.227 1.00 91.06 115 ILE A CA 1
ATOM 947 C C . ILE A 1 115 ? -2.336 9.770 13.012 1.00 91.06 115 ILE A C 1
ATOM 949 O O . ILE A 1 115 ? -2.733 9.895 14.169 1.00 91.06 115 ILE A O 1
ATOM 953 N N . ASN A 1 116 ? -1.655 10.733 12.389 1.00 92.75 116 ASN A N 1
ATOM 954 C CA . ASN A 1 116 ? -1.296 11.989 13.042 1.00 92.75 116 ASN A CA 1
ATOM 955 C C . ASN A 1 116 ? -2.523 12.817 13.453 1.00 92.75 116 ASN A C 1
ATOM 957 O O . ASN A 1 116 ? -2.492 13.450 14.506 1.00 92.75 116 ASN A O 1
ATOM 961 N N . LEU A 1 117 ? -3.617 12.762 12.689 1.00 91.88 117 LEU A N 1
ATOM 962 C CA . LEU A 1 117 ? -4.889 13.382 13.075 1.00 91.88 117 LEU A CA 1
ATOM 963 C C . LEU A 1 117 ? -5.596 12.644 14.220 1.00 91.88 117 LEU A C 1
ATOM 965 O O . LEU A 1 117 ? -6.301 13.277 14.998 1.00 91.88 117 LE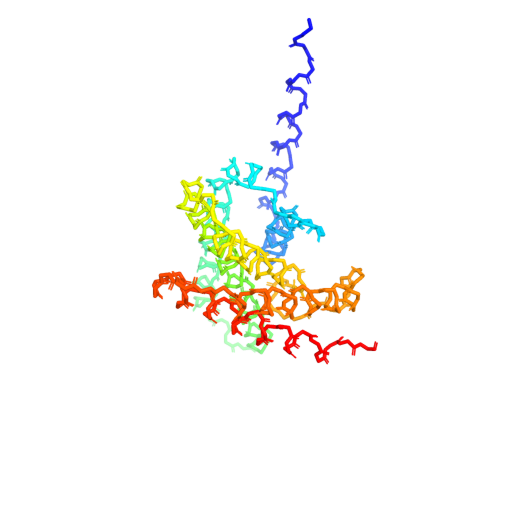U A O 1
ATOM 969 N N . LEU A 1 118 ? -5.437 11.321 14.320 1.00 89.94 118 LEU A N 1
ATOM 970 C CA . LEU A 1 118 ? -6.089 10.505 15.352 1.00 89.94 118 LEU A CA 1
ATOM 971 C C . LEU A 1 118 ? -5.310 10.494 16.682 1.00 89.94 118 LEU A C 1
ATOM 973 O O . LEU A 1 118 ? -5.898 10.166 17.710 1.00 89.94 118 LEU A O 1
ATOM 977 N N . LYS A 1 119 ? -4.018 10.868 16.694 1.00 87.69 119 LYS A N 1
ATOM 978 C CA . LYS A 1 119 ? -3.152 10.869 17.896 1.00 87.69 119 LYS A CA 1
ATOM 979 C C . LYS A 1 119 ? -3.708 11.684 19.072 1.00 87.69 119 LYS A C 1
ATOM 981 O O . LYS A 1 119 ? -3.339 11.414 20.207 1.00 87.69 119 LYS A O 1
ATOM 986 N N . SER A 1 120 ? -4.571 12.669 18.824 1.00 87.88 120 SER A N 1
ATOM 987 C CA . SER A 1 120 ? -5.171 13.492 19.881 1.00 87.88 120 SER A CA 1
ATOM 988 C C . SER A 1 120 ? -6.383 12.858 20.569 1.00 87.88 120 SER A C 1
ATOM 990 O O . SER A 1 120 ? -6.853 13.404 21.563 1.00 87.88 120 SER A O 1
ATOM 992 N N . GLU A 1 121 ? -6.924 11.751 20.050 1.00 86.88 121 GLU A N 1
ATOM 993 C CA . GLU A 1 121 ? -8.185 11.172 20.522 1.00 86.88 121 GLU A CA 1
ATOM 994 C C . GLU A 1 121 ? -8.007 9.731 21.026 1.00 86.88 121 GLU A C 1
ATOM 996 O O . GLU A 1 121 ? -7.951 8.774 20.255 1.00 86.88 121 GLU A O 1
ATOM 1001 N N . GLU A 1 122 ? -8.002 9.549 22.348 1.00 89.50 122 GLU A N 1
ATOM 1002 C CA . GLU A 1 122 ? -7.858 8.240 23.008 1.00 89.50 122 GLU A CA 1
ATOM 1003 C C . GLU A 1 122 ? -9.186 7.469 23.126 1.00 89.50 122 GLU A C 1
ATOM 1005 O O . GLU A 1 122 ? -9.543 6.949 24.182 1.00 89.50 122 GLU A O 1
ATOM 1010 N N . SER A 1 123 ? -9.965 7.390 22.046 1.00 94.94 123 SER A N 1
ATOM 1011 C CA . SER A 1 123 ? -11.222 6.629 22.059 1.00 94.94 123 SER A CA 1
ATOM 1012 C C . SER A 1 123 ? -11.113 5.306 21.303 1.00 94.94 123 SER A C 1
ATOM 1014 O O . SER A 1 123 ? -10.417 5.181 20.293 1.00 94.94 123 SER A O 1
ATOM 1016 N N . LEU A 1 124 ? -11.866 4.301 21.761 1.00 95.81 124 LEU A N 1
ATOM 1017 C CA . LEU A 1 124 ? -11.899 2.972 21.142 1.00 95.81 124 LEU A CA 1
ATOM 1018 C C . LEU A 1 124 ? -12.274 3.033 19.652 1.00 95.81 124 LEU A C 1
ATOM 1020 O O . LEU A 1 124 ? -11.723 2.291 18.843 1.00 95.81 124 LEU A O 1
ATOM 1024 N N . VAL A 1 125 ? -13.167 3.949 19.265 1.00 96.25 125 VAL A N 1
ATOM 1025 C CA . VAL A 1 125 ? -13.554 4.116 17.860 1.00 96.25 125 VAL A CA 1
ATOM 1026 C C . VAL A 1 125 ? -12.396 4.611 16.988 1.00 96.25 125 VAL A C 1
ATOM 1028 O O . VAL A 1 125 ? -12.238 4.144 15.860 1.00 96.25 125 VAL A O 1
ATOM 1031 N N . HIS A 1 126 ? -11.547 5.495 17.519 1.00 95.06 126 HIS A N 1
ATOM 1032 C CA . HIS A 1 126 ? -10.354 5.984 16.829 1.00 95.06 126 HIS A CA 1
ATOM 1033 C C . HIS A 1 126 ? -9.310 4.875 16.694 1.00 95.06 126 HIS A C 1
ATOM 1035 O O . HIS A 1 126 ? -8.725 4.706 15.623 1.00 95.06 126 HIS A O 1
ATOM 1041 N N . HIS A 1 127 ? -9.154 4.045 17.728 1.00 95.12 127 HIS A N 1
ATOM 1042 C CA . HIS A 1 127 ? -8.285 2.872 17.676 1.00 95.12 127 HIS A CA 1
ATOM 1043 C C . HIS A 1 127 ? -8.745 1.840 16.630 1.00 95.12 127 HIS A C 1
ATOM 1045 O O . HIS A 1 127 ? -7.928 1.332 15.858 1.00 95.12 127 HIS A O 1
ATOM 1051 N N . LEU A 1 128 ? -10.051 1.558 16.555 1.00 96.88 128 LEU A N 1
ATOM 1052 C CA . LEU A 1 128 ? -10.620 0.660 15.543 1.00 96.88 128 LEU A CA 1
ATOM 1053 C C . LEU A 1 128 ? -10.442 1.211 14.125 1.00 96.88 128 LEU A C 1
ATOM 1055 O O . LEU A 1 128 ? -10.083 0.459 13.220 1.00 96.88 128 LEU A O 1
ATOM 1059 N N . LEU A 1 129 ? -10.661 2.515 13.929 1.00 96.38 129 LEU A N 1
ATOM 1060 C CA . LEU A 1 129 ? -10.425 3.168 12.644 1.00 96.38 129 LEU A CA 1
ATOM 1061 C C . LEU A 1 129 ? -8.948 3.062 12.236 1.00 96.38 129 LEU A C 1
ATOM 1063 O O . LEU A 1 129 ? -8.662 2.603 11.135 1.00 96.38 129 LEU A O 1
ATOM 1067 N N . CYS A 1 130 ? -8.019 3.398 13.134 1.00 95.25 130 CYS A N 1
ATOM 1068 C CA . CYS A 1 130 ? -6.579 3.274 12.898 1.00 95.25 130 CYS A CA 1
ATOM 1069 C C . CYS A 1 130 ? -6.181 1.837 12.520 1.00 95.25 130 CYS A C 1
ATOM 1071 O O . CYS A 1 130 ? -5.505 1.612 11.515 1.00 95.25 130 CYS A O 1
ATOM 1073 N N . SER A 1 131 ? -6.687 0.850 13.264 1.00 95.88 131 SER A N 1
ATOM 1074 C CA . SER A 1 131 ? -6.453 -0.575 12.995 1.00 95.88 131 SER A CA 1
ATOM 1075 C C . SER A 1 131 ? -6.930 -0.990 11.599 1.00 95.88 131 SER A C 1
ATOM 1077 O O . SER A 1 131 ? -6.256 -1.744 10.896 1.00 95.88 131 SER A O 1
ATOM 1079 N N . LEU A 1 132 ? -8.075 -0.462 11.164 1.00 97.00 132 LEU A N 1
ATOM 1080 C CA . LEU A 1 132 ? -8.659 -0.755 9.861 1.00 97.00 132 LEU A CA 1
ATOM 1081 C C . LEU A 1 132 ? -7.896 -0.098 8.698 1.00 97.00 132 LEU A C 1
ATOM 1083 O O . LEU A 1 132 ? -7.753 -0.707 7.635 1.00 97.00 132 LEU A O 1
ATOM 1087 N N . ILE A 1 133 ? -7.370 1.114 8.891 1.00 95.69 133 ILE A N 1
ATOM 1088 C CA . ILE A 1 133 ? -6.505 1.770 7.898 1.00 95.69 133 ILE A CA 1
ATOM 1089 C C . ILE A 1 133 ? -5.184 0.992 7.778 1.00 95.69 133 ILE A C 1
ATOM 1091 O O . ILE A 1 133 ? -4.774 0.642 6.671 1.00 95.69 133 ILE A O 1
ATOM 1095 N N . LEU A 1 134 ? -4.571 0.607 8.906 1.00 96.19 134 LEU A N 1
ATOM 1096 C CA . LEU A 1 134 ? -3.371 -0.241 8.927 1.00 96.19 134 LEU A CA 1
ATOM 1097 C C . LEU A 1 134 ? -3.597 -1.592 8.236 1.00 96.19 134 LEU A C 1
ATOM 1099 O O . LEU A 1 134 ? -2.721 -2.072 7.516 1.00 96.19 134 LEU A O 1
ATOM 1103 N N . LEU A 1 135 ? -4.773 -2.202 8.402 1.00 97.25 135 LEU A N 1
ATOM 1104 C CA . LEU A 1 135 ? -5.127 -3.427 7.687 1.00 97.25 135 LEU A CA 1
ATOM 1105 C C . LEU A 1 135 ? -5.171 -3.212 6.173 1.00 97.25 135 LEU A C 1
ATOM 1107 O O . LEU A 1 135 ? -4.631 -4.040 5.444 1.00 97.25 135 LEU A O 1
ATOM 1111 N N . ASN A 1 136 ? -5.742 -2.106 5.687 1.00 97.44 136 ASN A N 1
ATOM 1112 C CA . ASN A 1 136 ? -5.735 -1.795 4.254 1.00 97.44 136 ASN A CA 1
ATOM 1113 C C . ASN A 1 136 ? -4.309 -1.675 3.696 1.00 97.44 136 ASN A C 1
ATOM 1115 O O . ASN A 1 136 ? -4.045 -2.165 2.601 1.00 97.44 136 ASN A O 1
ATOM 1119 N N . ILE A 1 137 ? -3.377 -1.112 4.467 1.00 97.25 137 ILE A N 1
ATOM 1120 C CA . ILE A 1 137 ? -1.957 -1.053 4.093 1.00 97.25 137 ILE A CA 1
ATOM 1121 C C . ILE A 1 137 ? -1.323 -2.445 4.098 1.00 97.25 137 ILE A C 1
ATOM 1123 O O . ILE A 1 137 ? -0.659 -2.817 3.131 1.00 97.25 137 ILE A O 1
ATOM 1127 N N . ARG A 1 138 ? -1.598 -3.274 5.113 1.00 96.94 138 ARG A N 1
ATOM 1128 C CA . ARG A 1 138 ? -1.131 -4.674 5.155 1.00 96.94 138 ARG A CA 1
ATOM 1129 C C . ARG A 1 138 ? -1.610 -5.487 3.950 1.00 96.94 138 ARG A C 1
ATOM 1131 O O . ARG A 1 138 ? -0.849 -6.302 3.437 1.00 96.94 138 ARG A O 1
ATOM 1138 N N . LEU A 1 139 ? -2.814 -5.225 3.439 1.00 97.75 139 LEU A N 1
ATOM 1139 C CA . LEU A 1 139 ? -3.320 -5.871 2.223 1.00 97.75 139 LEU A CA 1
ATOM 1140 C C . LEU A 1 139 ? -2.520 -5.507 0.959 1.00 97.75 139 LEU A C 1
ATOM 1142 O O . LEU A 1 139 ? -2.490 -6.302 0.021 1.00 97.75 139 LEU A O 1
ATOM 1146 N N . LEU A 1 140 ? -1.844 -4.352 0.918 1.00 97.69 140 LEU A N 1
ATOM 1147 C CA . LEU A 1 140 ? -0.985 -3.970 -0.213 1.00 97.69 140 LEU A CA 1
ATOM 1148 C C . LEU A 1 140 ? 0.284 -4.823 -0.300 1.00 97.69 140 LEU A C 1
ATOM 1150 O O . LEU A 1 140 ? 0.796 -5.039 -1.396 1.00 97.69 140 LEU A O 1
ATOM 1154 N N . ARG A 1 141 ? 0.765 -5.359 0.829 1.00 97.19 141 ARG A N 1
ATOM 1155 C CA . ARG A 1 141 ? 1.917 -6.275 0.863 1.00 97.19 141 ARG A CA 1
ATOM 1156 C C . ARG A 1 141 ? 1.628 -7.618 0.184 1.00 97.19 141 ARG A C 1
ATOM 1158 O O . ARG A 1 141 ? 2.553 -8.277 -0.268 1.00 97.19 141 ARG A O 1
ATOM 1165 N N . LEU A 1 142 ? 0.358 -8.007 0.075 1.00 97.75 142 LEU A N 1
ATOM 1166 C CA . LEU A 1 142 ? -0.081 -9.254 -0.566 1.00 97.75 142 LEU A CA 1
ATOM 1167 C C . LEU A 1 142 ? -0.242 -9.117 -2.093 1.00 97.75 142 LEU A C 1
ATOM 1169 O O . LEU A 1 142 ? -0.930 -9.916 -2.735 1.00 97.75 142 LEU A O 1
ATOM 1173 N N . ARG A 1 143 ? 0.337 -8.069 -2.682 1.00 98.31 143 ARG A N 1
ATOM 1174 C CA . ARG A 1 143 ? 0.311 -7.796 -4.118 1.00 98.31 143 ARG A CA 1
ATOM 1175 C C . ARG A 1 143 ? 1.733 -7.701 -4.657 1.00 98.31 143 ARG A C 1
ATOM 1177 O O . ARG A 1 143 ? 2.637 -7.287 -3.942 1.00 98.31 143 ARG A O 1
ATOM 1184 N N . ASN A 1 144 ? 1.927 -8.048 -5.920 1.00 97.81 144 ASN A N 1
ATOM 1185 C CA . ASN A 1 144 ? 3.213 -7.895 -6.597 1.00 97.81 144 ASN A CA 1
ATOM 1186 C C . ASN A 1 144 ? 3.417 -6.451 -7.093 1.00 97.81 144 ASN A C 1
ATOM 1188 O O . ASN A 1 144 ? 2.564 -5.583 -6.910 1.00 97.81 144 ASN A O 1
ATOM 1192 N N . SER A 1 145 ? 4.538 -6.195 -7.772 1.00 97.62 145 SER A N 1
ATOM 1193 C CA . SER A 1 145 ? 4.876 -4.879 -8.335 1.00 97.62 145 SER A CA 1
ATOM 1194 C C . SER A 1 145 ? 3.873 -4.344 -9.362 1.00 97.62 145 SER A C 1
ATOM 1196 O O . SER A 1 145 ? 3.830 -3.139 -9.573 1.00 97.62 145 SER A O 1
ATOM 1198 N N . HIS A 1 146 ? 3.026 -5.195 -9.945 1.00 97.31 146 HIS A N 1
ATOM 1199 C CA . HIS A 1 146 ? 1.953 -4.796 -10.864 1.00 97.31 146 HIS A CA 1
ATOM 1200 C C . HIS A 1 146 ? 0.625 -4.517 -10.140 1.00 97.31 146 HIS A C 1
ATOM 1202 O O . HIS A 1 146 ? -0.390 -4.230 -10.774 1.00 97.31 146 HIS A O 1
ATOM 1208 N N . GLY A 1 147 ? 0.589 -4.667 -8.814 1.00 96.88 147 GLY A N 1
ATOM 1209 C CA . GLY A 1 147 ? -0.623 -4.553 -8.014 1.00 96.88 147 GLY A CA 1
ATOM 1210 C C . GLY A 1 147 ? -1.566 -5.750 -8.122 1.00 96.88 147 GLY A C 1
ATOM 1211 O O . GLY A 1 147 ? -2.685 -5.680 -7.608 1.00 96.88 147 GLY A O 1
ATOM 1212 N N . ALA A 1 148 ? -1.155 -6.850 -8.755 1.00 97.56 148 ALA A N 1
ATOM 1213 C CA . ALA A 1 148 ? -1.931 -8.086 -8.786 1.00 97.56 148 ALA A CA 1
ATOM 1214 C C . ALA A 1 148 ? -1.686 -8.913 -7.508 1.00 97.56 148 ALA A C 1
ATOM 1216 O O . ALA A 1 148 ? -0.606 -8.806 -6.930 1.00 97.56 148 ALA A O 1
ATOM 1217 N N . PRO A 1 149 ? -2.657 -9.727 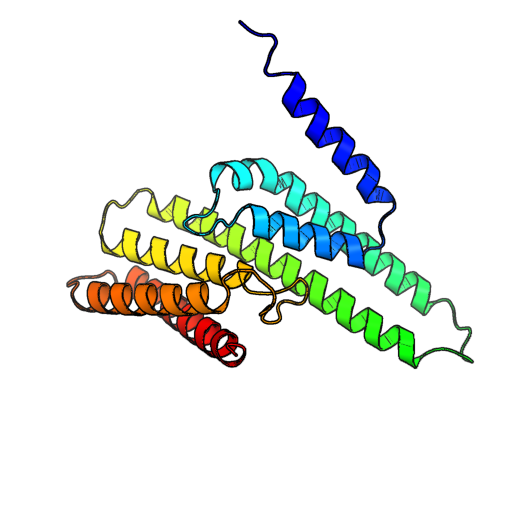-7.052 1.00 98.12 149 PRO A N 1
ATOM 1218 C CA . PRO A 1 149 ? -2.458 -10.684 -5.961 1.00 98.12 149 PRO A CA 1
ATOM 1219 C C . PRO A 1 149 ? -1.201 -11.542 -6.159 1.00 98.12 149 PRO A C 1
ATOM 1221 O O . PRO A 1 149 ? -0.990 -12.068 -7.251 1.00 98.12 149 PRO A O 1
ATOM 1224 N N . ASP A 1 150 ? -0.379 -11.675 -5.117 1.00 97.50 150 ASP A N 1
ATOM 1225 C CA . ASP A 1 150 ? 0.867 -12.448 -5.166 1.00 97.50 150 ASP A CA 1
ATOM 1226 C C . ASP A 1 150 ? 0.817 -13.647 -4.216 1.00 97.50 150 ASP A C 1
ATOM 1228 O O . ASP A 1 150 ? 1.223 -13.567 -3.057 1.00 97.50 150 ASP A O 1
ATOM 1232 N N . SER A 1 151 ? 0.308 -14.774 -4.719 1.00 97.50 151 SER A N 1
ATOM 1233 C CA . SER A 1 151 ? 0.198 -16.023 -3.956 1.00 97.50 151 SER A CA 1
ATOM 1234 C C . SER A 1 151 ? 1.549 -16.680 -3.653 1.00 97.50 151 SER A C 1
ATOM 1236 O O . SER A 1 151 ? 1.584 -17.674 -2.933 1.00 97.50 151 SER A O 1
ATOM 1238 N N . LEU A 1 152 ? 2.659 -16.162 -4.199 1.00 96.50 152 LEU A N 1
ATOM 1239 C CA . LEU A 1 152 ? 4.008 -16.658 -3.912 1.00 96.50 152 LEU A CA 1
ATOM 1240 C C . LEU A 1 152 ? 4.592 -16.047 -2.632 1.00 96.50 152 LEU A C 1
ATOM 1242 O O . LEU A 1 152 ? 5.630 -16.511 -2.155 1.00 96.50 152 LEU A O 1
ATOM 1246 N N . VAL A 1 153 ? 3.943 -15.026 -2.060 1.00 95.56 153 VAL A N 1
ATOM 1247 C CA . VAL A 1 153 ? 4.338 -14.459 -0.768 1.00 95.56 153 VAL A CA 1
ATOM 1248 C C . VAL A 1 153 ? 4.223 -15.542 0.317 1.00 95.56 153 VAL A C 1
ATOM 1250 O O . VAL A 1 153 ? 3.155 -16.136 0.478 1.00 95.56 153 VAL A O 1
ATOM 1253 N N . PRO A 1 154 ? 5.283 -15.809 1.101 1.00 95.81 154 PRO A N 1
ATOM 1254 C CA . PRO A 1 154 ? 5.214 -16.777 2.190 1.00 95.81 154 PRO A CA 1
ATOM 1255 C C . PRO A 1 154 ? 4.088 -16.449 3.179 1.00 95.81 154 PRO A C 1
ATOM 1257 O O . PRO A 1 154 ? 3.962 -15.308 3.623 1.00 95.81 154 PRO A O 1
ATOM 1260 N N . GLY A 1 155 ? 3.277 -17.453 3.523 1.00 95.75 155 GLY A N 1
ATOM 1261 C CA . GLY A 1 155 ? 2.152 -17.295 4.450 1.00 95.75 155 GLY A CA 1
ATOM 1262 C C . GLY A 1 155 ? 0.927 -16.582 3.863 1.00 95.75 155 GLY A C 1
ATOM 1263 O O . GLY A 1 155 ? 0.113 -16.059 4.620 1.00 95.75 155 GLY A O 1
ATOM 1264 N N . TYR A 1 156 ? 0.794 -16.497 2.532 1.00 96.81 156 TYR A N 1
ATOM 1265 C CA . TYR A 1 156 ? -0.295 -15.775 1.860 1.00 96.81 156 TYR A CA 1
ATOM 1266 C C . TYR A 1 156 ? -1.698 -16.192 2.338 1.00 96.81 156 TYR A C 1
ATOM 1268 O O . TYR A 1 156 ? -2.517 -15.344 2.704 1.00 96.81 156 TYR A O 1
ATOM 1276 N N . THR A 1 157 ? -1.971 -17.498 2.373 1.00 97.56 157 THR A N 1
ATOM 1277 C CA . THR A 1 157 ? -3.274 -18.059 2.766 1.00 97.56 157 THR A CA 1
ATOM 1278 C C . THR A 1 157 ? -3.586 -17.796 4.238 1.00 97.56 157 THR A C 1
ATOM 1280 O O . THR A 1 157 ? -4.701 -17.393 4.593 1.00 97.56 157 THR A O 1
ATOM 1283 N N . GLU A 1 158 ? -2.592 -17.979 5.103 1.00 97.12 158 GLU A N 1
ATOM 1284 C CA . GLU A 1 158 ? -2.680 -17.714 6.535 1.00 97.12 158 GLU A CA 1
ATOM 1285 C C . GLU A 1 158 ? -2.915 -16.224 6.790 1.00 97.12 158 GLU A C 1
ATOM 1287 O O . GLU A 1 158 ? -3.793 -15.864 7.577 1.00 97.12 158 GLU A O 1
ATOM 1292 N N . ALA A 1 159 ? -2.199 -15.352 6.073 1.00 96.44 159 ALA A N 1
ATOM 1293 C CA . ALA A 1 159 ? -2.347 -13.907 6.167 1.00 96.44 159 ALA A CA 1
ATOM 1294 C C . ALA A 1 159 ? -3.761 -13.462 5.772 1.00 96.44 159 ALA A C 1
ATOM 1296 O O . ALA A 1 159 ? -4.391 -12.718 6.522 1.00 96.44 159 ALA A O 1
ATOM 1297 N N . ILE A 1 160 ? -4.307 -13.948 4.651 1.00 97.81 160 ILE A N 1
ATOM 1298 C CA . ILE A 1 160 ? -5.689 -13.642 4.242 1.00 97.81 160 ILE A CA 1
ATOM 1299 C C . ILE A 1 160 ? -6.685 -14.091 5.311 1.00 97.81 160 ILE A C 1
ATOM 1301 O O . ILE A 1 160 ? -7.557 -13.315 5.709 1.00 97.81 160 ILE A O 1
ATOM 1305 N N . SER A 1 161 ? -6.542 -15.324 5.798 1.00 97.50 161 SER A N 1
ATOM 1306 C CA . SER A 1 161 ? -7.432 -15.891 6.814 1.00 97.50 161 SER A CA 1
ATOM 1307 C C . SER A 1 161 ? -7.411 -15.069 8.105 1.00 97.50 161 SER A C 1
ATOM 1309 O O . SER A 1 161 ? -8.465 -14.742 8.655 1.00 97.50 161 SER A O 1
ATOM 1311 N N . LEU A 1 162 ? -6.220 -14.674 8.561 1.00 96.62 162 LEU A N 1
ATOM 1312 C CA . LEU A 1 162 ? -6.033 -13.850 9.752 1.00 96.62 162 LEU A CA 1
ATOM 1313 C C . LEU A 1 162 ? -6.622 -12.442 9.575 1.00 96.62 162 LEU A C 1
ATOM 1315 O O . LEU A 1 162 ? -7.326 -11.943 10.454 1.00 96.62 162 LEU A O 1
ATOM 1319 N N . LEU A 1 163 ? -6.390 -11.807 8.425 1.00 97.06 163 LEU A N 1
ATOM 1320 C CA . LEU A 1 163 ? -6.920 -10.475 8.127 1.00 97.06 163 LEU A CA 1
ATOM 1321 C C . LEU A 1 163 ? -8.457 -10.480 8.037 1.00 97.06 163 LEU A C 1
ATOM 1323 O O . LEU A 1 163 ? -9.090 -9.544 8.527 1.00 97.06 163 LEU A O 1
ATOM 1327 N N . TYR A 1 164 ? -9.077 -11.546 7.515 1.00 98.06 164 TYR A N 1
ATOM 1328 C CA . TYR A 1 164 ? -10.534 -11.732 7.575 1.00 98.06 164 TYR A CA 1
ATOM 1329 C C . TYR A 1 164 ? -11.061 -11.805 9.011 1.00 98.06 164 TYR A C 1
ATOM 1331 O O . TYR A 1 164 ? -12.093 -11.202 9.322 1.00 98.06 164 TYR A O 1
ATOM 1339 N N . GLN A 1 165 ? -10.366 -12.530 9.891 1.00 97.94 165 GLN A N 1
ATOM 1340 C CA . GLN A 1 165 ? -10.749 -12.637 11.300 1.00 97.94 165 GLN A CA 1
ATOM 1341 C C . GLN A 1 165 ? -10.677 -11.275 11.997 1.00 97.94 165 GLN A C 1
ATOM 1343 O O . GLN A 1 165 ? -11.644 -10.885 12.656 1.00 97.94 165 GLN A O 1
ATOM 1348 N N . TYR A 1 166 ? -9.593 -10.517 11.792 1.00 97.50 166 TYR A N 1
ATOM 1349 C CA . TYR A 1 166 ? -9.471 -9.157 12.326 1.00 97.50 166 TYR A CA 1
ATOM 1350 C C . TYR A 1 166 ? -10.576 -8.235 11.814 1.00 97.50 166 TYR A C 1
ATOM 1352 O O . TYR A 1 166 ? -11.233 -7.568 12.612 1.00 97.50 166 TYR A O 1
ATOM 1360 N N . LEU A 1 167 ? -10.850 -8.250 10.507 1.00 98.25 167 LEU A N 1
ATOM 1361 C CA . LEU A 1 167 ? -11.890 -7.416 9.909 1.00 98.25 167 LEU A CA 1
ATOM 1362 C C . LEU A 1 167 ? -13.281 -7.717 10.488 1.00 98.25 167 LEU A C 1
ATOM 1364 O O . LEU A 1 167 ? -14.046 -6.798 10.795 1.00 98.25 167 LEU A O 1
ATOM 1368 N N . ARG A 1 168 ? -13.611 -9.004 10.667 1.00 98.38 168 ARG A N 1
ATOM 1369 C CA . ARG A 1 168 ? -14.879 -9.437 11.270 1.00 98.38 168 ARG A CA 1
ATOM 1370 C C . ARG A 1 168 ? -14.977 -9.008 12.730 1.00 98.38 168 ARG A C 1
ATOM 1372 O O . ARG A 1 168 ? -16.012 -8.473 13.125 1.00 98.38 168 ARG A O 1
ATOM 1379 N N . MET A 1 169 ? -13.918 -9.227 13.506 1.00 98.25 169 MET A N 1
ATOM 1380 C CA . MET A 1 169 ? -13.860 -8.836 14.912 1.00 98.25 169 MET A CA 1
ATOM 1381 C C . MET A 1 169 ? -14.060 -7.325 15.060 1.00 98.25 169 MET A C 1
ATOM 1383 O O . MET A 1 169 ? -14.959 -6.899 15.776 1.00 98.25 169 MET A O 1
ATOM 1387 N N . TRP A 1 170 ? -13.299 -6.503 14.330 1.00 98.31 170 TRP A N 1
ATOM 1388 C CA . TRP A 1 170 ? -13.413 -5.045 14.422 1.00 98.31 170 TRP A CA 1
ATOM 1389 C C . TRP A 1 170 ? -14.774 -4.520 13.977 1.00 98.31 170 TRP A C 1
ATOM 1391 O O . TRP A 1 170 ? -15.284 -3.586 14.590 1.00 98.31 170 TRP A O 1
ATOM 1401 N N . ARG A 1 171 ? -15.404 -5.132 12.964 1.00 98.44 171 ARG A N 1
ATOM 1402 C CA . ARG A 1 171 ? -16.788 -4.807 12.591 1.00 98.44 171 ARG A CA 1
ATOM 1403 C C . ARG A 1 171 ? -17.755 -5.053 13.740 1.00 98.44 171 ARG A C 1
ATOM 1405 O O . ARG A 1 171 ? -18.570 -4.184 14.028 1.00 98.44 171 ARG A O 1
ATOM 1412 N N . GLN A 1 172 ? -17.677 -6.225 14.364 1.00 98.25 172 GLN A N 1
ATOM 1413 C CA . GLN A 1 172 ? -18.556 -6.586 15.475 1.00 98.25 172 GLN A CA 1
ATOM 1414 C C . GLN A 1 172 ? -18.343 -5.649 16.668 1.00 98.25 172 GLN A C 1
ATOM 1416 O O . GLN A 1 172 ? -19.316 -5.142 17.218 1.00 98.25 172 GLN A O 1
ATOM 1421 N N . THR A 1 173 ? -17.087 -5.346 17.010 1.00 98.00 173 THR A N 1
ATOM 1422 C CA . THR A 1 173 ? -16.762 -4.381 18.069 1.00 98.00 173 THR A CA 1
ATOM 1423 C C . THR A 1 173 ? -17.325 -2.998 17.751 1.00 98.00 173 THR A C 1
ATOM 1425 O O . THR A 1 173 ? -17.954 -2.387 18.607 1.00 98.00 173 THR A O 1
ATOM 1428 N N . TYR A 1 174 ? -17.154 -2.519 16.516 1.00 97.81 174 TYR A N 1
ATOM 1429 C CA . TYR A 1 174 ? -17.664 -1.218 16.086 1.00 97.81 174 TYR A CA 1
ATOM 1430 C C . TYR A 1 174 ? -19.197 -1.136 16.155 1.00 97.81 174 TYR A C 1
ATOM 1432 O O . TYR A 1 174 ? -19.736 -0.131 16.606 1.00 97.81 174 TYR A O 1
ATOM 1440 N N . GLN A 1 175 ? -19.906 -2.199 15.761 1.00 98.00 175 GLN A N 1
ATOM 1441 C CA . GLN A 1 175 ? -21.373 -2.274 15.828 1.00 98.00 175 GLN A CA 1
ATOM 1442 C C . GLN A 1 175 ? -21.926 -2.217 17.261 1.00 98.00 175 GLN A C 1
ATOM 1444 O O . GLN A 1 175 ? -23.091 -1.874 17.440 1.00 98.00 175 GLN A O 1
ATOM 1449 N N . GLY A 1 176 ? -21.112 -2.549 18.267 1.00 97.88 176 GLY A N 1
ATOM 1450 C CA . GLY A 1 176 ? -21.478 -2.444 19.680 1.00 97.88 176 GLY A CA 1
ATOM 1451 C C . GLY A 1 176 ? -21.273 -1.055 20.292 1.00 97.88 176 GLY A C 1
ATOM 1452 O O . GLY A 1 176 ? -21.647 -0.853 21.444 1.00 97.88 176 GLY A O 1
ATOM 1453 N N . LEU A 1 177 ? -20.673 -0.106 19.566 1.00 97.81 177 LEU A N 1
ATOM 1454 C CA . LEU A 1 177 ? -20.446 1.253 20.060 1.00 97.81 177 LEU A CA 1
ATOM 1455 C C . LEU A 1 177 ? -21.704 2.117 19.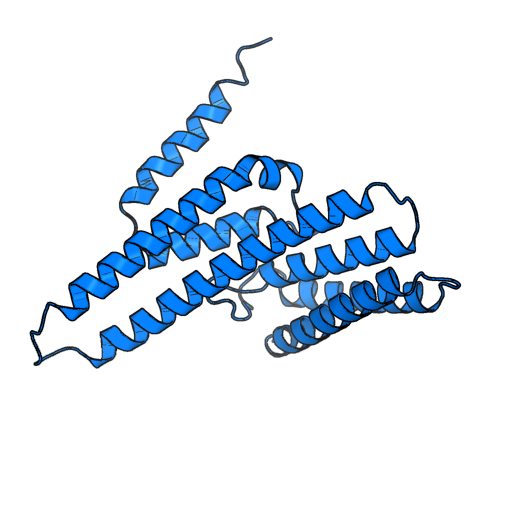896 1.00 97.81 177 LEU A C 1
ATOM 1457 O O . LEU A 1 177 ? -22.295 2.159 18.817 1.00 97.81 177 LEU A O 1
ATOM 1461 N N . SER A 1 178 ? -22.076 2.856 20.943 1.00 97.00 178 SER A N 1
ATOM 1462 C CA . SER A 1 178 ? -23.075 3.928 20.863 1.00 97.00 178 SER A CA 1
ATOM 1463 C C . SER A 1 178 ? -22.408 5.284 20.602 1.00 97.00 178 SER A C 1
ATOM 1465 O O . SER A 1 178 ? -21.210 5.454 20.825 1.00 97.00 178 SER A O 1
ATOM 1467 N N . ASP A 1 179 ? -23.184 6.248 20.100 1.00 95.81 179 ASP A N 1
ATOM 1468 C CA . ASP A 1 179 ? -22.803 7.670 20.016 1.00 95.81 179 ASP A CA 1
ATOM 1469 C C . ASP A 1 179 ? -21.535 7.981 19.197 1.00 95.81 179 ASP A C 1
ATOM 1471 O O . ASP A 1 179 ? -20.838 8.969 19.433 1.00 95.81 179 ASP A O 1
ATOM 1475 N N . VAL A 1 180 ? -21.237 7.163 18.182 1.00 97.12 180 VAL A N 1
ATOM 1476 C CA . VAL A 1 180 ? -20.101 7.410 17.287 1.00 97.12 180 VAL A CA 1
ATOM 1477 C C . VAL A 1 180 ? -20.359 8.651 16.418 1.00 97.12 180 VAL A C 1
ATOM 1479 O O . VAL A 1 180 ? -21.345 8.675 15.674 1.00 97.12 180 VAL A O 1
ATOM 1482 N N . PRO A 1 181 ? -19.456 9.653 16.405 1.00 96.19 181 PRO A N 1
ATOM 1483 C CA . PRO A 1 181 ? -19.598 10.810 15.529 1.00 96.19 181 PRO A CA 1
ATOM 1484 C C . PRO A 1 181 ? -19.734 10.403 14.056 1.00 96.19 181 PRO A C 1
ATOM 1486 O O . PRO A 1 181 ? -18.943 9.608 13.538 1.00 96.19 181 PRO A O 1
ATOM 1489 N N . LEU A 1 182 ? -20.694 11.005 13.341 1.00 96.19 182 LEU A N 1
ATOM 1490 C CA . LEU A 1 182 ? -21.019 10.663 11.947 1.00 96.19 182 LEU A CA 1
ATOM 1491 C C . LEU A 1 182 ? -19.789 10.666 11.020 1.00 96.19 182 LEU A C 1
ATOM 1493 O O . LEU A 1 182 ? -19.661 9.814 10.141 1.00 96.19 182 LEU A O 1
ATOM 1497 N N . ARG A 1 183 ? -18.861 11.608 11.231 1.00 94.94 183 ARG A N 1
ATOM 1498 C CA . ARG A 1 183 ? -17.619 11.715 10.451 1.00 94.94 183 ARG A CA 1
ATOM 1499 C C . ARG A 1 183 ? -16.735 10.475 10.603 1.00 94.94 183 ARG A C 1
ATOM 1501 O O . ARG A 1 183 ? -16.255 9.952 9.599 1.00 94.94 183 ARG A O 1
ATOM 1508 N N . VAL A 1 184 ? -16.546 10.003 11.835 1.00 95.19 184 VAL A N 1
ATOM 1509 C CA . VAL A 1 184 ? -15.758 8.798 12.140 1.00 95.19 184 VAL A CA 1
ATOM 1510 C C . VAL A 1 184 ? -16.473 7.564 11.596 1.00 95.19 184 VAL A C 1
ATOM 1512 O O . VAL A 1 184 ? -15.839 6.706 10.989 1.00 95.19 184 VAL A O 1
ATOM 1515 N N . SER A 1 185 ? -17.804 7.519 11.714 1.00 97.00 185 SER A N 1
ATOM 1516 C CA . SER A 1 185 ? -18.614 6.422 11.181 1.00 97.00 185 SER A CA 1
ATOM 1517 C C . SER A 1 185 ? -18.503 6.258 9.671 1.00 97.00 185 SER A C 1
ATOM 1519 O O . SER A 1 185 ? -18.244 5.158 9.179 1.00 97.00 185 SER A O 1
ATOM 1521 N N . ARG A 1 186 ? -18.593 7.363 8.923 1.00 97.00 186 ARG A N 1
ATOM 1522 C CA . ARG A 1 186 ? -18.402 7.340 7.471 1.00 97.00 186 ARG A CA 1
ATOM 1523 C C . ARG A 1 186 ? -17.005 6.841 7.095 1.00 97.00 186 ARG A C 1
ATOM 1525 O O . ARG A 1 186 ? -16.897 6.002 6.206 1.00 97.00 186 ARG A O 1
ATOM 1532 N N . LYS A 1 187 ? -15.952 7.332 7.760 1.00 95.75 187 LYS A N 1
ATOM 1533 C CA . LYS A 1 187 ? -14.577 6.871 7.508 1.00 95.75 187 LYS A CA 1
ATOM 1534 C C . LYS A 1 187 ? -14.428 5.374 7.773 1.00 95.75 187 LYS A C 1
ATOM 1536 O O . LYS A 1 187 ? -13.922 4.655 6.916 1.00 95.75 187 LYS A O 1
ATOM 1541 N N . PHE A 1 188 ? -14.929 4.899 8.912 1.00 96.81 188 PHE A N 1
ATOM 1542 C CA . PHE A 1 188 ? -14.890 3.481 9.260 1.00 96.81 188 PHE A CA 1
ATOM 1543 C C . PHE A 1 188 ? -15.561 2.621 8.182 1.00 96.81 188 PHE A C 1
ATOM 1545 O O . PHE A 1 188 ? -14.959 1.665 7.703 1.00 96.81 188 PHE A O 1
ATOM 1552 N N . ALA A 1 189 ? -16.763 2.999 7.731 1.00 98.06 189 ALA A N 1
ATOM 1553 C CA . ALA A 1 18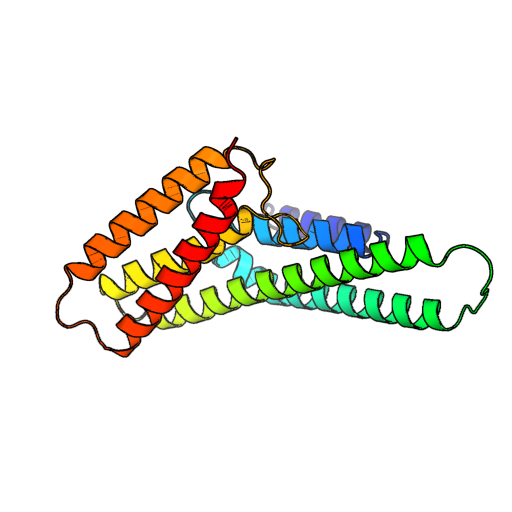9 ? -17.477 2.280 6.678 1.00 98.06 189 ALA A CA 1
ATOM 1554 C C . ALA A 1 189 ? -16.697 2.229 5.350 1.00 98.06 189 ALA A C 1
ATOM 1556 O O . ALA A 1 189 ? -16.644 1.175 4.718 1.00 98.06 189 ALA A O 1
ATOM 1557 N N . ILE A 1 190 ? -16.058 3.334 4.945 1.00 97.00 190 ILE A N 1
ATOM 1558 C CA . ILE A 1 190 ? -15.242 3.395 3.720 1.00 97.00 190 ILE A CA 1
ATOM 1559 C C . ILE A 1 190 ? -14.076 2.403 3.795 1.00 97.00 190 ILE A C 1
ATOM 1561 O O . ILE A 1 190 ? -13.937 1.556 2.910 1.00 97.00 190 ILE A O 1
ATOM 1565 N N . HIS A 1 191 ? -13.273 2.457 4.862 1.00 97.56 191 HIS A N 1
ATOM 1566 C CA . HIS A 1 191 ? -12.126 1.555 5.006 1.00 97.56 191 HIS A CA 1
ATOM 1567 C C . HIS A 1 191 ? -12.545 0.094 5.199 1.00 97.56 191 HIS A C 1
ATOM 1569 O O . HIS A 1 191 ? -11.813 -0.807 4.786 1.00 97.56 191 HIS A O 1
ATOM 1575 N N . LEU A 1 192 ? -13.722 -0.150 5.786 1.00 98.44 192 LEU A N 1
ATOM 1576 C CA . LEU A 1 192 ? -14.271 -1.492 5.971 1.00 98.44 192 LEU A CA 1
ATOM 1577 C C . LEU A 1 192 ? -14.606 -2.120 4.619 1.00 98.44 192 LEU A C 1
ATOM 1579 O O . LEU A 1 192 ? -14.126 -3.211 4.324 1.00 98.44 192 LEU A O 1
ATOM 1583 N N . ILE A 1 193 ? -15.358 -1.400 3.782 1.00 98.31 193 ILE A N 1
ATOM 1584 C CA . ILE A 1 193 ? -15.738 -1.845 2.436 1.00 98.31 193 ILE A CA 1
ATOM 1585 C C . ILE A 1 193 ? -14.492 -2.042 1.563 1.00 98.31 193 ILE A C 1
ATOM 1587 O O . ILE A 1 193 ? -14.387 -3.032 0.838 1.00 98.31 193 ILE A O 1
ATOM 1591 N N . GLN A 1 194 ? -13.519 -1.129 1.641 1.00 97.88 194 GLN A N 1
ATOM 1592 C CA . GLN A 1 194 ? -12.259 -1.253 0.905 1.00 97.88 194 GLN A CA 1
ATOM 1593 C C . GLN A 1 194 ? -11.499 -2.535 1.283 1.00 97.88 194 GLN A C 1
ATOM 1595 O O . GLN A 1 194 ? -11.048 -3.268 0.393 1.00 97.88 194 GLN A O 1
ATOM 1600 N N . ALA A 1 195 ? -11.400 -2.826 2.582 1.00 98.25 195 ALA A N 1
ATOM 1601 C CA . ALA A 1 195 ? -10.749 -4.025 3.091 1.00 98.25 195 ALA A CA 1
ATOM 1602 C C . ALA A 1 195 ? -11.492 -5.301 2.670 1.00 98.25 195 ALA A C 1
ATOM 1604 O O . ALA A 1 195 ? -10.855 -6.244 2.205 1.00 98.25 195 ALA A O 1
ATOM 1605 N N . GLU A 1 196 ? -12.827 -5.323 2.771 1.00 98.56 196 GLU A N 1
ATOM 1606 C CA . GLU A 1 196 ? -13.663 -6.451 2.335 1.00 98.56 196 GLU A CA 1
ATOM 1607 C C . GLU A 1 196 ? -13.464 -6.772 0.856 1.00 98.56 196 GLU A C 1
ATOM 1609 O O . GLU A 1 196 ? -13.178 -7.915 0.502 1.00 98.56 196 GLU A O 1
ATOM 1614 N N . ASN A 1 197 ? -13.582 -5.756 -0.001 1.00 98.31 197 ASN A N 1
ATOM 1615 C CA . ASN A 1 197 ? -13.443 -5.916 -1.443 1.00 98.31 197 ASN A CA 1
ATOM 1616 C C . ASN A 1 197 ? -12.038 -6.406 -1.804 1.00 98.31 197 ASN A C 1
ATOM 1618 O O . ASN A 1 197 ? -11.875 -7.293 -2.642 1.00 98.31 197 ASN A O 1
ATOM 1622 N N . THR A 1 198 ? -11.013 -5.856 -1.149 1.00 98.12 198 THR A N 1
ATOM 1623 C CA . THR A 1 198 ? -9.626 -6.263 -1.380 1.00 98.12 198 THR A CA 1
ATOM 1624 C C . THR A 1 198 ? -9.389 -7.705 -0.943 1.00 98.12 198 THR A C 1
ATOM 1626 O O . THR A 1 198 ? -8.842 -8.485 -1.720 1.00 98.12 198 THR A O 1
ATOM 1629 N N . LEU A 1 199 ? -9.849 -8.090 0.249 1.00 98.44 199 LEU A N 1
ATOM 1630 C CA . LEU A 1 199 ? -9.757 -9.466 0.735 1.00 98.44 199 LEU A CA 1
ATOM 1631 C C . LEU A 1 199 ? -10.515 -10.445 -0.164 1.00 98.44 199 LEU A C 1
ATOM 1633 O O . LEU A 1 199 ? -9.989 -11.511 -0.460 1.00 98.44 199 LEU A O 1
ATOM 1637 N N . GLN A 1 200 ? -11.697 -10.074 -0.665 1.00 98.25 200 GLN A N 1
ATOM 1638 C CA . GLN A 1 200 ? -12.466 -10.920 -1.578 1.00 98.25 200 GLN A CA 1
ATOM 1639 C C . GLN A 1 200 ? -11.724 -11.164 -2.897 1.00 98.25 200 GLN A C 1
ATOM 1641 O O . GLN A 1 200 ? -11.809 -12.256 -3.456 1.00 98.25 200 GLN A O 1
ATOM 1646 N N . VAL A 1 201 ? -11.000 -10.163 -3.408 1.00 97.94 201 VAL A N 1
ATOM 1647 C CA . VAL A 1 201 ? -10.153 -10.323 -4.598 1.00 97.94 201 VAL A CA 1
ATOM 1648 C C . VAL A 1 201 ? -8.964 -11.235 -4.299 1.00 97.94 201 VAL A C 1
ATOM 1650 O O . VAL A 1 201 ? -8.719 -12.154 -5.075 1.00 97.94 201 VAL A O 1
ATOM 1653 N N . LEU A 1 202 ? -8.259 -11.013 -3.186 1.00 97.88 202 LEU A N 1
ATOM 1654 C CA . LEU A 1 202 ? -7.092 -11.810 -2.786 1.00 97.88 202 LEU A CA 1
ATOM 1655 C C . LEU A 1 202 ? -7.465 -13.279 -2.516 1.00 97.88 202 LEU A C 1
ATOM 1657 O O . LEU A 1 202 ? -6.775 -14.188 -2.963 1.00 97.88 202 LEU A O 1
ATOM 1661 N N . ALA A 1 203 ? -8.609 -13.528 -1.874 1.00 97.75 203 ALA A N 1
ATOM 1662 C CA . ALA A 1 203 ? -9.084 -14.869 -1.530 1.00 97.75 203 ALA A CA 1
ATOM 1663 C C . ALA A 1 203 ? -9.329 -15.780 -2.744 1.00 97.75 203 ALA A C 1
ATOM 1665 O O . ALA A 1 203 ? -9.314 -16.998 -2.604 1.00 97.75 203 ALA A O 1
ATOM 1666 N N . ARG A 1 204 ? -9.522 -15.216 -3.944 1.00 97.88 204 ARG A N 1
ATOM 1667 C CA . ARG A 1 204 ? -9.663 -15.998 -5.189 1.00 97.88 204 ARG A CA 1
ATOM 1668 C C . ARG A 1 204 ? -8.370 -16.698 -5.616 1.00 97.88 204 ARG A C 1
ATOM 1670 O O . ARG A 1 204 ? -8.421 -17.525 -6.518 1.00 97.88 204 ARG A O 1
ATOM 1677 N N . TYR A 1 205 ? -7.242 -16.345 -5.002 1.00 97.12 205 TYR A N 1
ATOM 1678 C CA . TYR A 1 205 ? -5.907 -16.868 -5.306 1.00 97.12 205 TYR A CA 1
ATOM 1679 C C . TYR A 1 205 ? -5.371 -17.790 -4.202 1.00 97.12 205 TYR A C 1
ATOM 1681 O O . TYR A 1 205 ? -4.204 -18.168 -4.232 1.00 97.12 205 TYR A O 1
ATOM 1689 N N . VAL A 1 206 ? -6.208 -18.141 -3.223 1.00 94.06 206 VAL A N 1
ATOM 1690 C CA . VAL A 1 206 ? -5.893 -19.168 -2.228 1.00 94.06 206 VAL A CA 1
ATOM 1691 C C . VAL A 1 206 ? -6.084 -20.533 -2.889 1.00 94.06 206 VAL A C 1
ATOM 1693 O O . VAL A 1 206 ? -7.183 -20.843 -3.349 1.00 94.06 206 VAL A O 1
ATOM 1696 N N . SER A 1 207 ? -5.004 -21.308 -2.967 1.00 81.94 207 SER A N 1
ATOM 1697 C CA . SER A 1 207 ? -4.976 -22.692 -3.462 1.00 81.94 207 SER A CA 1
ATOM 1698 C C . SER A 1 207 ? -5.269 -23.702 -2.367 1.00 81.94 207 SER A C 1
ATOM 1700 O O . SER A 1 207 ? -4.695 -23.507 -1.270 1.00 81.94 207 SER A O 1
#

Secondary structure (DSSP, 8-state):
--SSSHHHHHHHHHHHTTGGGS-HHHHHHHHHHHHHHTB-SS-B-HHHHHHHHHHHHHHHHHHHHHHHHHHHHHHT---TTS-HHHHHHHHHHHHHHHHHHHHHHHHHHHHHHHHHHHTT---HHHHHHHHHHHHHHHHHTTB-TTSSB-TTSTTHHHHHHHHHHHHHHHHHHHHT-SS--HHHHHHHHHHHHHHHHHHHHHHTT--

Radius of gyration: 20.64 Å; Cα contacts (8 Å, |Δi|>4): 129; chains: 1; bounding box: 55×36×64 Å

Foldseek 3Di:
DPPPPVVVVVVVVVVVVVLVPDDLLVLLQVLLVVLLVQQDLQFGVLVVCVVCLVVSVVSLVVSVVVLVVVVVVVVPPPPPPDDPPVVVVVNVQSVLLSVLSVVLSVLSVVLSVLVVVLVVPPDPLSVLLNVLSSLLNNLQSQAGSSSAGDPVPPCLVVSLVVSVVSLVVSVVVVVPDPPDPPVSVVSSVVSSVSSVVSSVRNVVPDD

Sequence (207 aa):
MQLRDEAIISKGAESLSQIEFLKPDDRLELFVRKLQGYINESAFDIEKFEEDIKTLQKQLLDIDIEIQVEEILKDHSEDENSLESRTYANRKTLSDKLRFAKFMLQAMLDLLHEINLLKSEESLVHHLLCSLILLNIRLLRLRNSHGAPDSLVPGYTEAISLLYQYLRMWRQTYQGLSDVPLRVSRKFAIHLIQAENTLQVLARYVS

pLDDT: mean 89.73, std 14.14, range [45.56, 98.56]

Nearest PDB structures (foldseek):
  3o1h-assembly1_A  TM=2.956E-01  e=3.082E+00  Vibrio parahaemolyticus
  2cmr-assembly1_A  TM=1.707E-01  e=1.638E+00  Human immunodeficiency virus 1
  4e40-assembly1_A  TM=1.942E-01  e=2.022E+00  Trypanosoma congolense IL3000

Solvent-accessible surface area (backbone atoms only — not comparable to full-atom values): 11954 Å² total; per-residue (Å²): 145,84,83,73,70,71,68,61,62,55,62,61,56,65,60,54,70,67,54,78,80,52,55,66,65,59,48,47,41,51,48,36,51,53,60,37,67,40,48,54,97,87,50,66,46,58,69,66,46,64,73,40,46,69,59,52,55,49,52,53,50,56,48,52,52,50,53,54,50,55,52,58,56,56,75,68,60,78,74,86,81,81,65,70,74,67,54,53,57,54,51,54,53,47,54,41,23,52,52,33,42,52,51,53,52,48,53,54,51,50,48,52,55,50,51,64,68,45,72,83,49,97,43,71,68,51,52,52,42,51,52,41,52,52,48,48,55,53,56,55,59,48,28,44,49,61,58,45,73,33,68,81,46,88,60,43,61,60,50,52,55,51,50,52,51,52,53,52,50,51,51,56,57,55,72,71,59,75,90,69,55,68,72,61,49,54,51,43,52,52,44,48,52,52,40,50,55,49,49,59,60,47,56,74,60,59,127